Protein AF-A0A6A7K9R3-F1 (afdb_monomer_lite)

pLDDT: mean 80.39, std 16.63, range [39.53, 97.38]

Foldseek 3Di:
DPDDDPVVVDPPDDADADPPLVDPPNACCPPPCVVVDPGDGHHDDPVVVVVVVVVCVVVVPDDDPDDLVLLVQLQVQCVVCLLVVDALVRSCVPCVVSNVDDSVVVVVCQVVVSHPDHPVSHPDDDDDDDDDDPDDPPPPPPVVCVCPDPVNVVVVVPPPVPDPDDPDPVVPVVVVVVVVVVVPD

Sequence (185 aa):
MLGMRCIDVCKVYEPIQCEKLQKPPYVCNGCGKRTGCLLEKRVYSSKYADDSYKGLLVSCREGINQTPESIQKMNDILTPLIKKGQSIAHIYANHAEELGCSRKTTYTYIDAGIFDVINLDLRRLVKYKKRKKSTQSSVKDRFHRQGRNYDQFLDLGIPHSNCPNFYWTRNYINNSILRQSNQMM

Structure (mmCIF, N/CA/C/O backbone):
data_AF-A0A6A7K9R3-F1
#
_entry.id   AF-A0A6A7K9R3-F1
#
loop_
_atom_site.group_PDB
_atom_site.id
_atom_site.type_symbol
_atom_site.label_atom_id
_atom_site.label_alt_id
_atom_site.label_comp_id
_atom_site.label_asym_id
_atom_site.label_entity_id
_atom_site.label_seq_id
_atom_site.pdbx_PDB_ins_code
_atom_site.Cartn_x
_atom_site.Cartn_y
_atom_site.Cartn_z
_atom_site.occupancy
_atom_site.B_iso_or_equiv
_atom_site.auth_seq_id
_atom_site.auth_comp_id
_atom_site.auth_asym_id
_atom_site.auth_atom_id
_atom_site.pdbx_PDB_model_num
ATOM 1 N N . MET A 1 1 ? 43.206 -13.948 -11.939 1.00 42.25 1 MET A N 1
ATOM 2 C CA . MET A 1 1 ? 43.628 -12.542 -12.111 1.00 42.25 1 MET A CA 1
ATOM 3 C C . MET A 1 1 ? 42.388 -11.704 -12.376 1.00 42.25 1 MET A C 1
ATOM 5 O O . MET A 1 1 ? 41.777 -11.869 -13.423 1.00 42.25 1 MET A O 1
ATOM 9 N N . LEU A 1 2 ? 41.964 -10.891 -11.408 1.00 55.19 2 LEU A N 1
ATOM 10 C CA . LEU A 1 2 ? 40.886 -9.916 -11.598 1.00 55.19 2 LEU A CA 1
ATOM 11 C C . LEU A 1 2 ? 41.440 -8.777 -12.462 1.00 55.19 2 LEU A C 1
ATOM 13 O O . LEU A 1 2 ? 42.369 -8.090 -12.047 1.00 55.19 2 LEU A O 1
ATOM 17 N N . GLY A 1 3 ? 40.935 -8.640 -13.689 1.00 66.00 3 GLY A N 1
ATOM 18 C CA . GLY A 1 3 ? 41.352 -7.577 -14.601 1.00 66.00 3 GLY A CA 1
ATOM 19 C C . GLY A 1 3 ? 40.959 -6.207 -14.051 1.00 66.00 3 GLY A C 1
ATOM 20 O O . GLY A 1 3 ? 39.803 -6.002 -13.678 1.00 66.00 3 GLY A O 1
ATOM 21 N N . MET A 1 4 ? 41.917 -5.279 -13.996 1.00 76.62 4 MET A N 1
ATOM 22 C CA . MET A 1 4 ? 41.654 -3.884 -13.641 1.00 76.62 4 MET A CA 1
ATOM 23 C C . MET A 1 4 ? 40.671 -3.273 -14.643 1.00 76.62 4 MET A C 1
ATOM 25 O O . MET A 1 4 ? 40.896 -3.320 -15.853 1.00 76.62 4 MET A O 1
ATOM 29 N N . ARG A 1 5 ? 39.579 -2.691 -14.142 1.00 73.94 5 ARG A N 1
ATOM 30 C CA . ARG A 1 5 ? 38.607 -1.974 -14.972 1.00 73.94 5 ARG A CA 1
ATOM 31 C C . ARG A 1 5 ? 39.074 -0.532 -15.114 1.00 73.94 5 ARG A C 1
ATOM 33 O O . ARG A 1 5 ? 39.394 0.110 -14.119 1.00 73.94 5 ARG A O 1
ATOM 40 N N . CYS A 1 6 ? 39.059 0.006 -16.331 1.00 75.62 6 CYS A N 1
ATOM 41 C CA . CYS A 1 6 ? 39.470 1.392 -16.592 1.00 75.62 6 CYS A CA 1
ATOM 42 C C . CYS A 1 6 ? 38.685 2.428 -15.766 1.00 75.62 6 CYS A C 1
ATOM 44 O O . CYS A 1 6 ? 39.234 3.480 -15.451 1.00 75.62 6 CYS A O 1
ATOM 46 N N . ILE A 1 7 ? 37.445 2.101 -15.381 1.00 80.56 7 ILE A N 1
ATOM 47 C CA . ILE A 1 7 ? 36.571 2.915 -14.518 1.00 80.56 7 ILE A CA 1
ATOM 48 C C . ILE A 1 7 ? 37.217 3.187 -13.152 1.00 80.56 7 ILE A C 1
ATOM 50 O O . ILE A 1 7 ? 37.071 4.275 -12.612 1.00 80.56 7 ILE A O 1
ATOM 54 N N . ASP A 1 8 ? 37.947 2.213 -12.604 1.00 81.00 8 ASP A N 1
ATOM 55 C CA . ASP A 1 8 ? 38.506 2.300 -11.251 1.00 81.00 8 ASP A CA 1
ATOM 56 C C . ASP A 1 8 ? 39.855 3.056 -11.227 1.00 81.00 8 ASP A C 1
ATOM 58 O O . ASP A 1 8 ? 40.329 3.456 -10.167 1.00 81.00 8 ASP A O 1
ATOM 62 N N . VAL A 1 9 ? 40.486 3.255 -12.393 1.00 84.31 9 VAL A N 1
ATOM 63 C CA . VAL A 1 9 ? 41.845 3.818 -12.531 1.00 84.31 9 VAL A CA 1
ATOM 64 C C . VAL A 1 9 ? 41.828 5.226 -13.129 1.00 84.31 9 VAL A C 1
ATOM 66 O O . VAL A 1 9 ? 42.620 6.085 -12.740 1.00 84.31 9 VAL A O 1
ATOM 69 N N . CYS A 1 10 ? 40.938 5.485 -14.087 1.00 83.06 10 CYS A N 1
ATOM 70 C CA . CYS A 1 10 ? 40.888 6.758 -14.792 1.00 83.06 10 CYS A CA 1
ATOM 71 C C . CYS A 1 10 ? 39.894 7.718 -14.128 1.00 83.06 10 CYS A C 1
ATOM 73 O O . CYS A 1 10 ? 38.694 7.463 -14.093 1.00 83.06 10 CYS A O 1
ATOM 75 N N . LYS A 1 11 ? 40.389 8.873 -13.668 1.00 82.81 11 LYS A N 1
ATOM 76 C CA . LYS A 1 11 ? 39.575 9.932 -13.042 1.00 82.81 11 LYS A CA 1
ATOM 77 C C . LYS A 1 11 ? 38.633 10.662 -14.017 1.00 82.81 11 LYS A C 1
ATOM 79 O O . LYS A 1 11 ? 37.775 11.407 -13.565 1.00 82.81 11 LYS A O 1
ATOM 84 N N . VAL A 1 12 ? 38.804 10.470 -15.328 1.00 84.88 12 VAL A N 1
ATOM 85 C CA . VAL A 1 12 ? 38.063 11.160 -16.408 1.00 84.88 12 VAL A CA 1
ATOM 86 C C . VAL A 1 12 ? 37.412 10.136 -17.350 1.00 84.88 12 VAL A C 1
ATOM 88 O O . VAL A 1 12 ? 37.312 10.339 -18.555 1.00 84.88 12 VAL A O 1
ATOM 91 N N . TYR A 1 13 ? 37.051 8.958 -16.839 1.00 83.00 13 TYR A N 1
ATOM 92 C CA . TYR A 1 13 ? 36.461 7.923 -17.681 1.00 83.00 13 TYR A CA 1
ATOM 93 C C . TYR A 1 13 ? 35.048 8.313 -18.135 1.00 83.00 13 TYR A C 1
ATOM 95 O O . TYR A 1 13 ? 34.139 8.420 -17.313 1.00 83.00 13 TYR A O 1
ATOM 103 N N . GLU A 1 14 ? 34.854 8.428 -19.449 1.00 81.00 14 GLU A N 1
ATOM 104 C CA . GLU A 1 14 ? 33.536 8.557 -20.071 1.00 81.00 14 GLU A CA 1
ATOM 105 C C . GLU A 1 14 ? 33.234 7.323 -20.938 1.00 81.00 14 GLU A C 1
ATOM 107 O O . GLU A 1 14 ? 34.011 6.988 -21.841 1.00 81.00 14 GLU A O 1
ATOM 112 N N . PRO A 1 15 ? 32.123 6.606 -20.685 1.00 81.88 15 PRO A N 1
ATOM 113 C CA . PRO A 1 15 ? 31.756 5.454 -21.492 1.00 81.88 15 PRO A CA 1
ATOM 114 C C . PRO A 1 15 ? 31.306 5.900 -22.886 1.00 81.88 15 PRO A C 1
ATOM 116 O O . PRO A 1 15 ? 30.386 6.705 -23.041 1.00 81.88 15 PRO A O 1
ATOM 119 N N . ILE A 1 16 ? 31.911 5.311 -23.918 1.00 84.75 16 ILE A N 1
ATOM 120 C CA . ILE A 1 16 ? 31.507 5.543 -25.306 1.00 84.75 16 ILE A CA 1
ATOM 121 C C . ILE A 1 16 ? 30.095 4.983 -25.505 1.00 84.75 16 ILE A C 1
ATOM 123 O O . ILE A 1 16 ? 29.856 3.783 -25.337 1.00 84.75 16 ILE A O 1
ATOM 127 N N . GLN A 1 17 ? 29.156 5.844 -25.894 1.00 85.81 17 GLN A N 1
ATOM 128 C CA . GLN A 1 17 ? 27.791 5.435 -26.213 1.00 85.81 17 GLN A CA 1
ATOM 129 C C . GLN A 1 17 ? 27.613 5.185 -27.708 1.00 85.81 17 GLN A C 1
ATOM 131 O O . GLN A 1 17 ? 28.209 5.839 -28.559 1.00 85.81 17 GLN A O 1
ATOM 136 N N . CYS A 1 18 ? 26.758 4.221 -28.045 1.00 87.88 18 CYS A N 1
ATOM 137 C CA . CYS A 1 18 ? 26.434 3.941 -29.436 1.00 87.88 18 CYS A CA 1
ATOM 138 C C . CYS A 1 18 ? 25.576 5.070 -30.027 1.00 87.88 18 CYS A C 1
ATOM 140 O O . CYS A 1 18 ? 24.500 5.358 -29.511 1.00 87.88 18 CYS A O 1
ATOM 142 N N . GLU A 1 19 ? 25.972 5.629 -31.170 1.00 88.44 19 GLU A N 1
ATOM 143 C CA . GLU A 1 19 ? 25.197 6.660 -31.886 1.00 88.44 19 GLU A CA 1
ATOM 144 C C . GLU A 1 19 ? 23.773 6.203 -32.244 1.00 88.44 19 GLU A C 1
ATOM 146 O O . GLU A 1 19 ? 22.835 6.997 -32.271 1.00 88.44 19 GLU A O 1
ATOM 151 N N . LYS A 1 20 ? 23.574 4.895 -32.466 1.00 85.19 20 LYS A N 1
ATOM 152 C CA . LYS A 1 20 ? 22.246 4.320 -32.739 1.00 85.19 20 LYS A CA 1
ATOM 153 C C . LYS A 1 20 ? 21.289 4.445 -31.555 1.00 85.19 20 LYS A C 1
ATOM 155 O O . LYS A 1 20 ? 20.084 4.420 -31.766 1.00 85.19 20 LYS A O 1
ATOM 160 N N . LEU A 1 21 ? 21.810 4.571 -30.333 1.00 87.94 21 LEU A N 1
ATOM 161 C CA . LEU A 1 21 ? 21.011 4.805 -29.131 1.00 87.94 21 LEU A CA 1
ATOM 162 C C . LEU A 1 21 ? 20.623 6.273 -28.953 1.00 87.94 21 LEU A C 1
ATOM 164 O O . LEU A 1 21 ? 19.819 6.548 -28.077 1.00 87.94 21 LEU A O 1
ATOM 168 N N . GLN A 1 22 ? 21.144 7.199 -29.763 1.00 88.69 22 GLN A N 1
ATOM 169 C CA . GLN A 1 22 ? 20.704 8.601 -29.759 1.00 88.69 22 GLN A CA 1
ATOM 170 C C . GLN A 1 22 ? 19.450 8.820 -30.615 1.00 88.69 22 GLN A C 1
ATOM 172 O O . GLN A 1 22 ? 18.819 9.872 -30.556 1.00 88.69 22 GLN A O 1
ATOM 177 N N . LYS A 1 23 ? 19.068 7.817 -31.414 1.00 88.38 23 LYS A N 1
ATOM 178 C CA . LYS A 1 23 ? 17.899 7.854 -32.291 1.00 88.38 23 LYS A CA 1
ATOM 179 C C . LYS A 1 23 ? 16.846 6.844 -31.818 1.00 88.38 23 LYS A C 1
ATOM 181 O O . LYS A 1 23 ? 17.201 5.792 -31.275 1.00 88.38 23 LYS A O 1
ATOM 186 N N . PRO A 1 24 ? 15.550 7.119 -32.041 1.00 86.56 24 PRO A N 1
ATOM 187 C CA . PRO A 1 24 ? 14.509 6.129 -31.800 1.00 86.56 24 PRO A CA 1
ATOM 188 C C . PRO A 1 24 ? 14.789 4.877 -32.652 1.00 86.56 24 PRO A C 1
ATOM 190 O O . PRO A 1 24 ? 15.227 5.008 -33.797 1.00 86.56 24 PRO A O 1
ATOM 193 N N . PRO A 1 25 ? 14.579 3.658 -32.124 1.00 88.50 25 PRO A N 1
ATOM 194 C CA . PRO A 1 25 ? 13.814 3.313 -30.921 1.00 88.50 25 PRO A CA 1
ATOM 195 C C . PRO A 1 25 ? 14.624 3.241 -29.606 1.00 88.50 25 PRO A C 1
ATOM 197 O O . PRO A 1 25 ? 14.145 2.640 -28.650 1.00 88.50 25 PRO A O 1
ATOM 200 N N . TYR A 1 26 ? 15.838 3.806 -29.535 1.00 90.69 26 TYR A N 1
ATOM 201 C CA . TYR A 1 26 ? 16.688 3.838 -28.324 1.00 90.69 26 TYR A CA 1
ATOM 202 C C . TYR A 1 26 ? 17.047 2.458 -27.735 1.00 90.69 26 TYR A C 1
ATOM 204 O O . TYR A 1 26 ? 17.452 2.346 -26.576 1.00 90.69 26 TYR A O 1
ATOM 212 N N . VAL A 1 27 ? 16.899 1.386 -28.521 1.00 92.19 27 VAL A N 1
ATOM 213 C CA . VAL A 1 27 ? 17.090 -0.003 -28.078 1.00 92.19 27 VAL A CA 1
ATOM 214 C C . VAL A 1 27 ? 17.923 -0.801 -29.075 1.00 92.19 27 VAL A C 1
ATOM 216 O O . VAL A 1 27 ? 17.856 -0.616 -30.288 1.00 92.19 27 VAL A O 1
ATOM 219 N N . CYS A 1 28 ? 18.684 -1.763 -28.564 1.00 92.00 28 CYS A N 1
ATOM 220 C CA . CYS A 1 28 ? 19.558 -2.648 -29.330 1.00 92.00 28 CYS A CA 1
ATOM 221 C C . CYS A 1 28 ? 18.862 -3.936 -29.807 1.00 92.00 28 CYS A C 1
ATOM 223 O O . CYS A 1 28 ? 19.545 -4.864 -30.243 1.00 92.00 28 CYS A O 1
ATOM 225 N N . ASN A 1 29 ? 17.534 -4.049 -29.690 1.00 90.06 29 ASN A N 1
ATOM 226 C CA . ASN A 1 29 ? 16.801 -5.288 -29.986 1.00 90.06 29 ASN A CA 1
ATOM 227 C C . ASN A 1 29 ? 16.948 -5.739 -31.447 1.00 90.06 29 ASN A C 1
ATOM 229 O O . ASN A 1 29 ? 17.127 -6.925 -31.687 1.00 90.06 29 ASN A O 1
ATOM 233 N N . GLY A 1 30 ? 16.947 -4.798 -32.395 1.00 86.38 30 GLY A N 1
ATOM 234 C CA . GLY A 1 30 ? 17.126 -5.072 -33.827 1.00 86.38 30 GLY A CA 1
ATOM 235 C C . GLY A 1 30 ? 18.559 -4.897 -34.340 1.00 86.38 30 GLY A C 1
ATOM 236 O O . GLY A 1 30 ? 18.779 -4.859 -35.546 1.00 86.38 30 GLY A O 1
ATOM 237 N N . CYS A 1 31 ? 19.555 -4.718 -33.465 1.00 89.19 31 CYS A N 1
ATOM 238 C CA . CYS A 1 31 ? 20.923 -4.474 -33.923 1.00 89.19 31 CYS A CA 1
ATOM 239 C C . CYS A 1 31 ? 21.592 -5.782 -34.374 1.00 89.19 31 CYS A C 1
ATOM 241 O O . CYS A 1 31 ? 21.889 -6.638 -33.546 1.00 89.19 31 CYS A O 1
ATOM 243 N N . GLY A 1 32 ? 21.928 -5.905 -35.663 1.00 86.62 32 GLY A N 1
ATOM 244 C CA . GLY A 1 32 ? 22.626 -7.089 -36.192 1.00 86.62 32 GLY A CA 1
ATOM 245 C C . GLY A 1 32 ? 24.006 -7.348 -35.566 1.00 86.62 32 GLY A C 1
ATOM 246 O O . GLY A 1 32 ? 24.438 -8.488 -35.462 1.00 86.62 32 GLY A O 1
ATOM 247 N N . LYS A 1 33 ? 24.682 -6.306 -35.058 1.00 85.75 33 LYS A N 1
ATOM 248 C CA . LYS A 1 33 ? 25.982 -6.422 -34.366 1.00 85.75 33 LYS A CA 1
ATOM 249 C C . LYS A 1 33 ? 25.850 -6.667 -32.854 1.00 85.75 33 LYS A C 1
ATOM 251 O O . LYS A 1 33 ? 26.846 -6.609 -32.140 1.00 85.75 33 LYS A O 1
ATOM 256 N N . ARG A 1 34 ? 24.644 -6.919 -32.328 1.00 84.56 34 ARG A N 1
ATOM 257 C CA . ARG A 1 34 ? 24.379 -7.021 -30.879 1.00 84.56 34 ARG A CA 1
ATOM 258 C C . ARG A 1 34 ? 25.263 -8.049 -30.171 1.00 84.56 34 ARG A C 1
ATOM 260 O O . ARG A 1 34 ? 25.724 -7.769 -29.065 1.00 84.56 34 ARG A O 1
ATOM 267 N N . THR A 1 35 ? 25.499 -9.210 -30.777 1.00 83.38 35 THR A N 1
ATOM 268 C CA . THR A 1 35 ? 26.272 -10.300 -30.158 1.00 83.38 35 THR A CA 1
ATOM 269 C C . THR A 1 35 ? 27.738 -9.908 -29.951 1.00 83.38 35 THR A C 1
ATOM 271 O O . THR A 1 35 ? 28.261 -10.119 -28.865 1.00 83.38 35 THR A O 1
ATOM 274 N N . GLY A 1 36 ? 28.359 -9.240 -30.931 1.00 86.44 36 GLY A N 1
ATOM 275 C CA . GLY A 1 36 ? 29.763 -8.803 -30.877 1.00 86.44 36 GLY A CA 1
ATOM 276 C C . GLY A 1 36 ? 29.991 -7.368 -30.388 1.00 86.44 36 GLY A C 1
ATOM 277 O O . GLY A 1 36 ? 31.128 -6.915 -30.330 1.00 86.44 36 GLY A O 1
ATOM 278 N N . CYS A 1 37 ? 28.935 -6.617 -30.065 1.00 87.44 37 CYS A N 1
ATOM 279 C CA . CYS A 1 37 ? 29.078 -5.243 -29.589 1.00 87.44 37 CYS A CA 1
ATOM 280 C C . CYS A 1 37 ? 29.641 -5.220 -28.156 1.00 87.44 37 CYS A C 1
ATOM 282 O O . CYS A 1 37 ? 29.089 -5.882 -27.273 1.00 87.44 37 CYS A O 1
ATOM 284 N N . LEU A 1 38 ? 30.705 -4.442 -27.946 1.00 85.06 38 LEU A N 1
ATOM 285 C CA . LEU A 1 38 ? 31.361 -4.222 -26.648 1.00 85.06 38 LEU A CA 1
ATOM 286 C C . LEU A 1 38 ? 30.815 -2.991 -25.900 1.00 85.06 38 LEU A C 1
ATOM 288 O O . LEU A 1 38 ? 31.112 -2.809 -24.725 1.00 85.06 38 LEU A O 1
ATOM 292 N N . LEU A 1 39 ? 30.026 -2.151 -26.579 1.00 87.25 39 LEU A N 1
ATOM 293 C CA . LEU A 1 39 ? 29.394 -0.969 -25.989 1.00 87.25 39 LEU A CA 1
ATOM 294 C C . LEU A 1 39 ? 28.217 -1.370 -25.090 1.00 87.25 39 LEU A C 1
ATOM 296 O O . LEU A 1 39 ? 27.647 -2.456 -25.239 1.00 87.25 39 LEU A O 1
ATOM 300 N N . GLU A 1 40 ? 27.815 -0.462 -24.200 1.00 86.19 40 GLU A N 1
ATOM 301 C CA . GLU A 1 40 ? 26.657 -0.654 -23.328 1.00 86.19 40 GLU A CA 1
ATOM 302 C C . GLU A 1 40 ? 25.384 -0.916 -24.150 1.00 86.19 40 GLU A C 1
ATOM 304 O O . GLU A 1 40 ? 25.037 -0.181 -25.080 1.00 86.19 40 GLU A O 1
ATOM 309 N N . LYS A 1 41 ? 24.685 -2.008 -23.824 1.00 88.69 41 LYS A N 1
ATOM 310 C CA . LYS A 1 41 ? 23.511 -2.472 -24.570 1.00 88.69 41 LYS A CA 1
ATOM 311 C C . LYS A 1 41 ? 22.251 -2.093 -23.813 1.00 88.69 41 LYS A C 1
ATOM 313 O O . LYS A 1 41 ? 22.063 -2.518 -22.679 1.00 88.69 41 LYS A O 1
ATOM 318 N N . ARG A 1 42 ? 21.329 -1.404 -24.484 1.00 90.06 42 ARG A N 1
ATOM 319 C CA . ARG A 1 42 ? 19.973 -1.172 -23.968 1.00 90.06 42 ARG A CA 1
ATOM 320 C C . ARG A 1 42 ? 19.005 -2.142 -24.619 1.00 90.06 42 ARG A C 1
ATOM 322 O O . ARG A 1 42 ? 18.815 -2.120 -25.832 1.00 90.06 42 ARG A O 1
ATOM 329 N N . VAL A 1 43 ? 18.426 -3.034 -23.828 1.00 91.44 43 VAL A N 1
ATOM 330 C CA . VAL A 1 43 ? 17.546 -4.103 -24.312 1.00 91.44 43 VAL A CA 1
ATOM 331 C C . VAL A 1 43 ? 16.157 -3.862 -23.764 1.00 91.44 43 VAL A C 1
ATOM 333 O O . VAL A 1 43 ? 15.978 -3.803 -22.553 1.00 91.44 43 VAL A O 1
ATOM 336 N N . TYR A 1 44 ? 15.171 -3.766 -24.649 1.00 93.19 44 TYR A N 1
ATOM 337 C CA . TYR A 1 44 ? 13.782 -3.712 -24.219 1.00 93.19 44 TYR A CA 1
ATOM 338 C C . TYR A 1 44 ? 13.210 -5.125 -24.110 1.00 93.19 44 TYR A C 1
ATOM 340 O O . TYR A 1 44 ? 13.339 -5.926 -25.037 1.00 93.19 44 TYR A O 1
ATOM 348 N N . SER A 1 45 ? 12.561 -5.417 -22.988 1.00 94.69 45 SER A N 1
ATOM 349 C CA . SER A 1 45 ? 11.804 -6.647 -22.764 1.00 94.69 45 SER A CA 1
ATOM 350 C C . SER A 1 45 ? 10.394 -6.266 -22.336 1.00 94.69 45 SER A C 1
ATOM 352 O O . SER A 1 45 ? 10.220 -5.586 -21.325 1.00 94.69 45 SER A O 1
ATOM 354 N N . SER A 1 46 ? 9.391 -6.703 -23.100 1.00 93.81 46 SER A N 1
ATOM 355 C CA . SER A 1 46 ? 7.982 -6.399 -22.818 1.00 93.81 46 SER A CA 1
ATOM 356 C C . SER A 1 46 ? 7.546 -6.940 -21.460 1.00 93.81 46 SER A C 1
ATOM 358 O O . SER A 1 46 ? 6.874 -6.242 -20.709 1.00 93.81 46 SER A O 1
ATOM 360 N N . LYS A 1 47 ? 7.993 -8.153 -21.113 1.00 96.50 47 LYS A N 1
ATOM 361 C CA . LYS A 1 47 ? 7.718 -8.773 -19.814 1.00 96.50 47 LYS A CA 1
ATOM 362 C C . LYS A 1 47 ? 8.295 -7.948 -18.665 1.00 96.50 47 LYS A C 1
ATOM 364 O O . LYS A 1 47 ? 7.587 -7.659 -17.714 1.00 96.50 47 LYS A O 1
ATOM 369 N N . TYR A 1 48 ? 9.556 -7.533 -18.787 1.00 95.88 48 TYR A N 1
ATOM 370 C CA . TYR A 1 48 ? 10.201 -6.715 -17.761 1.00 95.88 48 TYR A CA 1
ATOM 371 C C . TYR A 1 48 ? 9.487 -5.369 -17.586 1.00 95.88 48 TYR A C 1
ATOM 373 O O . TYR A 1 48 ? 9.233 -4.963 -16.462 1.00 95.88 48 TYR A O 1
ATOM 381 N N . ALA A 1 49 ? 9.103 -4.712 -18.685 1.00 95.44 49 ALA A N 1
ATOM 382 C CA . ALA A 1 49 ? 8.372 -3.449 -18.627 1.00 95.44 49 ALA A CA 1
ATOM 383 C C . ALA A 1 49 ? 7.008 -3.586 -17.922 1.00 95.44 49 ALA A C 1
ATOM 385 O O . ALA A 1 49 ? 6.663 -2.741 -17.098 1.00 95.44 49 ALA A O 1
ATOM 386 N N . ASP A 1 50 ? 6.257 -4.652 -18.215 1.00 97.00 50 ASP A N 1
ATOM 387 C CA . ASP A 1 50 ? 4.976 -4.942 -17.560 1.00 97.00 50 ASP A CA 1
ATOM 388 C C . ASP A 1 50 ? 5.155 -5.260 -16.066 1.00 97.00 50 ASP A C 1
ATOM 390 O O . ASP A 1 50 ? 4.445 -4.711 -15.224 1.00 97.00 50 ASP A O 1
ATOM 394 N N . ASP A 1 51 ? 6.151 -6.080 -15.721 1.00 97.38 51 ASP A N 1
ATOM 395 C CA . ASP A 1 51 ? 6.473 -6.416 -14.331 1.00 97.38 51 ASP A CA 1
ATOM 396 C C . ASP A 1 51 ? 6.898 -5.164 -13.540 1.00 97.38 51 ASP A C 1
ATOM 398 O O . ASP A 1 51 ? 6.405 -4.935 -12.434 1.00 97.38 51 ASP A O 1
ATOM 402 N N . SER A 1 52 ? 7.746 -4.302 -14.114 1.00 96.75 52 SER A N 1
ATOM 403 C CA . SER A 1 52 ? 8.147 -3.026 -13.504 1.00 96.75 52 SER A CA 1
ATOM 404 C C . SER A 1 52 ? 6.965 -2.076 -13.317 1.00 96.75 52 SER A C 1
ATOM 406 O O . SER A 1 52 ? 6.836 -1.464 -12.259 1.00 96.75 52 SER A O 1
ATOM 408 N N . TYR A 1 53 ? 6.081 -1.969 -14.312 1.00 96.62 53 TYR A N 1
ATOM 409 C CA . TYR A 1 53 ? 4.880 -1.140 -14.219 1.00 96.62 53 TYR A CA 1
ATOM 410 C C . TYR A 1 53 ? 3.943 -1.624 -13.107 1.00 96.62 53 TYR A C 1
ATOM 412 O O . TYR A 1 53 ? 3.487 -0.832 -12.281 1.00 96.62 53 TYR A O 1
ATOM 420 N N . LYS A 1 54 ? 3.691 -2.935 -13.042 1.00 96.25 54 LYS A N 1
ATOM 421 C CA . LYS A 1 54 ? 2.885 -3.545 -11.977 1.00 96.25 54 LYS A CA 1
ATOM 422 C C . LYS A 1 54 ? 3.526 -3.361 -10.607 1.00 96.25 54 LYS A C 1
ATOM 424 O O . LYS A 1 54 ? 2.811 -3.044 -9.662 1.00 96.25 54 LYS A O 1
ATOM 429 N N . GLY A 1 55 ? 4.846 -3.513 -10.512 1.00 96.62 55 GLY A N 1
ATOM 430 C CA . GLY A 1 55 ? 5.601 -3.238 -9.292 1.00 96.62 55 GLY A CA 1
ATOM 431 C C . GLY A 1 55 ? 5.389 -1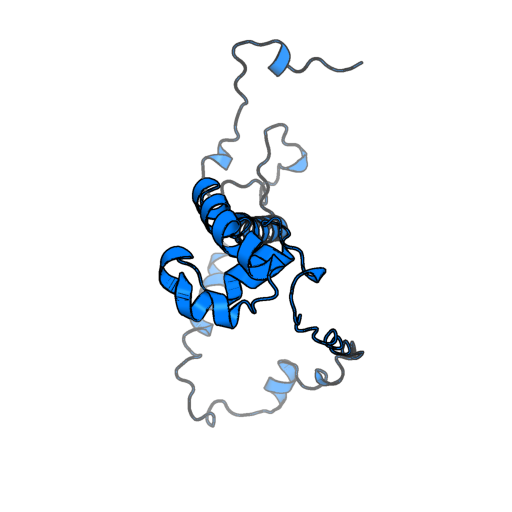.804 -8.812 1.00 96.62 55 GLY A C 1
ATOM 432 O O . GLY A 1 55 ? 4.996 -1.598 -7.669 1.00 96.62 55 GLY A O 1
ATOM 433 N N . LEU A 1 56 ? 5.530 -0.828 -9.712 1.00 96.12 56 LEU A N 1
ATOM 434 C CA . LEU A 1 56 ? 5.317 0.588 -9.407 1.00 96.12 56 LEU A CA 1
ATOM 435 C C . LEU A 1 56 ? 3.876 0.886 -8.961 1.00 96.12 56 LEU A C 1
ATOM 437 O O . LEU A 1 56 ? 3.656 1.607 -7.991 1.00 96.12 56 LEU A O 1
ATOM 441 N N . LEU A 1 57 ? 2.875 0.300 -9.624 1.00 94.88 57 LEU A N 1
ATOM 442 C CA . LEU A 1 57 ? 1.470 0.454 -9.229 1.00 94.88 57 LEU A CA 1
ATOM 443 C C . LEU A 1 57 ? 1.183 -0.029 -7.803 1.00 94.88 57 LEU A C 1
ATOM 445 O O . LEU A 1 57 ? 0.258 0.489 -7.168 1.00 94.88 57 LEU A O 1
ATOM 449 N N . VAL A 1 58 ? 1.906 -1.050 -7.345 1.00 94.06 58 VAL A N 1
ATOM 450 C CA . VAL A 1 58 ? 1.789 -1.577 -5.986 1.00 94.06 58 VAL A CA 1
ATOM 451 C C . VAL A 1 58 ? 2.553 -0.670 -5.029 1.00 94.06 58 VAL A C 1
ATOM 453 O O . VAL A 1 58 ? 1.931 -0.126 -4.123 1.00 94.06 58 VAL A O 1
ATOM 456 N N . SER A 1 59 ? 3.835 -0.401 -5.288 1.00 93.12 59 SER A N 1
ATOM 457 C CA . SER A 1 59 ? 4.691 0.382 -4.388 1.00 93.12 59 SER A CA 1
ATOM 458 C C . SER A 1 59 ? 4.172 1.797 -4.137 1.00 93.12 59 SER A C 1
ATOM 460 O O . SER A 1 59 ? 4.268 2.307 -3.029 1.00 93.12 59 SER A O 1
ATOM 462 N N . CYS A 1 60 ? 3.559 2.441 -5.136 1.00 90.31 60 CYS A N 1
ATOM 463 C CA . CYS A 1 60 ? 2.958 3.767 -4.960 1.00 90.31 60 CYS A CA 1
ATOM 464 C C . CYS A 1 60 ? 1.743 3.780 -4.017 1.00 90.31 60 CYS A C 1
ATOM 466 O O . CYS A 1 60 ? 1.319 4.850 -3.590 1.00 90.31 60 CYS A O 1
ATOM 468 N N . ARG A 1 61 ? 1.136 2.621 -3.744 1.00 87.06 61 ARG A N 1
ATOM 469 C CA . ARG A 1 61 ? -0.042 2.468 -2.874 1.00 87.06 61 ARG A CA 1
ATOM 470 C C . ARG A 1 61 ? 0.277 1.712 -1.587 1.00 87.06 61 ARG A C 1
ATOM 472 O O . ARG A 1 61 ? -0.636 1.412 -0.820 1.00 87.06 61 ARG A O 1
ATOM 479 N N . GLU A 1 62 ? 1.541 1.368 -1.380 1.00 86.12 62 GLU A N 1
ATOM 480 C CA . GLU A 1 62 ? 2.018 0.782 -0.138 1.00 86.12 62 GLU A CA 1
ATOM 481 C C . GLU A 1 62 ? 2.162 1.865 0.936 1.00 86.12 62 GLU A C 1
ATOM 483 O O . GLU A 1 62 ? 2.409 3.036 0.649 1.00 86.12 62 GLU A O 1
ATOM 488 N N . GLY A 1 63 ? 2.006 1.458 2.193 1.00 87.19 63 GLY A N 1
ATOM 489 C CA . GLY A 1 63 ? 2.140 2.341 3.346 1.00 87.19 63 GLY A CA 1
ATOM 490 C C . GLY A 1 63 ? 0.823 2.916 3.863 1.00 87.19 63 GLY A C 1
ATOM 491 O O . GLY A 1 63 ? -0.278 2.527 3.469 1.00 87.19 63 GLY A O 1
ATOM 492 N N . ILE A 1 64 ? 0.964 3.822 4.827 1.00 88.56 64 ILE A N 1
ATOM 493 C CA . ILE A 1 64 ? -0.135 4.429 5.575 1.00 88.56 64 ILE A CA 1
ATOM 494 C C . ILE A 1 64 ? -0.229 5.891 5.152 1.00 88.56 64 ILE A C 1
ATOM 496 O O . ILE A 1 64 ? 0.754 6.623 5.216 1.00 88.56 64 ILE A O 1
ATOM 500 N N . ASN A 1 65 ? -1.418 6.334 4.750 1.00 86.00 65 ASN A N 1
ATOM 501 C CA . ASN A 1 65 ? -1.659 7.719 4.346 1.00 86.00 65 ASN A CA 1
ATOM 502 C C . ASN A 1 65 ? -1.874 8.639 5.566 1.00 86.00 65 ASN A C 1
ATOM 504 O O . ASN A 1 65 ? -2.900 9.310 5.651 1.00 86.00 65 ASN A O 1
ATOM 508 N N . GLN A 1 66 ? -0.986 8.580 6.563 1.00 87.56 66 GLN A N 1
ATOM 509 C CA . GLN A 1 66 ? -1.037 9.411 7.771 1.00 87.56 66 GLN A CA 1
ATOM 510 C C . GLN A 1 66 ? 0.365 9.726 8.286 1.00 87.56 66 GLN A C 1
ATOM 512 O O . GLN A 1 66 ? 1.297 8.940 8.119 1.00 87.56 66 GLN A O 1
ATOM 517 N N . THR A 1 67 ? 0.497 10.874 8.949 1.00 92.44 67 THR A N 1
ATOM 518 C CA . THR A 1 67 ? 1.721 11.234 9.669 1.00 92.44 67 THR A CA 1
ATOM 519 C C . THR A 1 67 ? 1.825 10.438 10.976 1.00 92.44 67 THR A C 1
ATOM 521 O O . THR A 1 67 ? 0.797 10.077 11.561 1.00 92.44 67 THR A O 1
ATOM 524 N N . PRO A 1 68 ? 3.044 10.181 11.483 1.00 92.75 68 PRO A N 1
ATOM 525 C CA . PRO A 1 68 ? 3.224 9.464 12.748 1.00 92.75 68 PRO A CA 1
ATOM 526 C C . PRO A 1 68 ? 2.545 10.180 13.926 1.00 92.75 68 PRO A C 1
ATOM 528 O O . PRO A 1 68 ? 1.954 9.537 14.786 1.00 92.75 68 PRO A O 1
ATOM 531 N N . GLU A 1 69 ? 2.541 11.513 13.927 1.00 93.75 69 GLU A N 1
ATOM 532 C CA . GLU A 1 69 ? 1.863 12.322 14.946 1.00 93.75 69 GLU A CA 1
ATOM 533 C C . GLU A 1 69 ? 0.342 12.120 14.943 1.00 93.75 69 GLU A C 1
ATOM 535 O O . GLU A 1 69 ? -0.279 12.036 16.001 1.00 93.75 69 GLU A O 1
ATOM 540 N N . SER A 1 70 ? -0.272 12.029 13.757 1.00 92.62 70 SER A N 1
ATOM 541 C CA . SER A 1 70 ? -1.706 11.749 13.627 1.00 92.62 70 SER A CA 1
ATOM 542 C C . SER A 1 70 ? -2.039 10.352 14.151 1.00 92.62 70 SER A C 1
ATOM 544 O O . SER A 1 70 ? -3.012 10.179 14.886 1.00 92.62 70 SER A O 1
ATOM 546 N N . ILE A 1 71 ? -1.193 9.367 13.834 1.00 93.44 71 ILE A N 1
ATOM 547 C CA . ILE A 1 71 ? -1.333 7.994 14.328 1.00 93.44 71 ILE A CA 1
ATOM 548 C C . ILE A 1 71 ? -1.279 7.958 15.853 1.00 93.44 71 ILE A C 1
ATOM 550 O O . ILE A 1 71 ? -2.143 7.330 16.463 1.00 93.44 71 ILE A O 1
ATOM 554 N N . GLN A 1 72 ? -0.337 8.676 16.467 1.00 94.25 72 GLN A N 1
ATOM 555 C CA . GLN A 1 72 ? -0.226 8.733 17.921 1.00 94.25 72 GLN A CA 1
ATOM 556 C C . GLN A 1 72 ? -1.478 9.340 18.565 1.00 94.25 72 GLN A C 1
ATOM 558 O O . GLN A 1 72 ? -2.040 8.744 19.477 1.00 94.25 72 GLN A O 1
ATOM 563 N N . LYS A 1 73 ? -1.988 10.460 18.035 1.00 93.94 73 LYS A N 1
ATOM 564 C CA . LYS A 1 73 ? -3.227 11.083 18.538 1.00 93.94 73 LYS A CA 1
ATOM 565 C C . LYS A 1 73 ? -4.419 10.126 18.481 1.00 93.94 73 LYS A C 1
ATOM 567 O O . LYS A 1 73 ? -5.185 10.031 19.435 1.00 93.94 73 LYS A O 1
ATOM 572 N N . MET A 1 74 ? -4.565 9.389 17.378 1.00 93.62 74 MET A N 1
ATOM 573 C CA . MET A 1 74 ? -5.602 8.359 17.265 1.00 93.62 74 MET A CA 1
ATOM 574 C C . MET A 1 74 ? -5.394 7.236 18.287 1.00 93.62 74 MET A C 1
ATOM 576 O O . MET A 1 74 ? -6.360 6.768 18.890 1.00 93.62 74 MET A O 1
ATOM 580 N N . ASN A 1 75 ? -4.147 6.808 18.491 1.00 94.94 75 ASN A N 1
ATOM 581 C CA . ASN A 1 75 ? -3.793 5.749 19.431 1.00 94.94 75 ASN A CA 1
ATOM 582 C C . ASN A 1 75 ? -4.125 6.134 20.882 1.00 94.94 75 ASN A C 1
ATOM 584 O O . ASN A 1 75 ? -4.701 5.325 21.611 1.00 94.94 75 ASN A O 1
ATOM 588 N N . ASP A 1 76 ? -3.836 7.375 21.272 1.00 94.81 76 ASP A N 1
ATOM 589 C CA . ASP A 1 76 ? -4.093 7.899 22.616 1.00 94.81 76 ASP A CA 1
ATOM 590 C C . ASP A 1 76 ? -5.597 7.936 22.941 1.00 94.81 76 ASP A C 1
ATOM 592 O O . ASP A 1 76 ? -5.992 7.737 24.089 1.00 94.81 76 ASP A O 1
ATOM 596 N N . ILE A 1 77 ? -6.453 8.124 21.930 1.00 93.75 77 ILE A N 1
ATOM 597 C CA . ILE A 1 77 ? -7.917 8.070 22.070 1.00 93.75 77 ILE A CA 1
ATOM 598 C C . ILE A 1 77 ? -8.410 6.616 22.086 1.00 93.75 77 ILE A C 1
ATOM 600 O O . ILE A 1 77 ? -9.192 6.216 22.952 1.00 93.75 77 ILE A O 1
ATOM 604 N N . LEU A 1 78 ? -7.969 5.798 21.125 1.00 93.75 78 LEU A N 1
ATOM 605 C CA . LEU A 1 78 ? -8.493 4.445 20.919 1.00 93.75 78 LEU A CA 1
ATOM 606 C C . LEU A 1 78 ? -8.083 3.480 22.034 1.00 93.75 78 LEU A C 1
ATOM 608 O O . LEU A 1 78 ? -8.922 2.731 22.541 1.00 93.75 78 LEU A O 1
ATOM 612 N N . THR A 1 79 ? -6.815 3.503 22.437 1.00 94.12 79 THR A N 1
ATOM 613 C CA . THR A 1 79 ? -6.240 2.555 23.398 1.00 94.12 79 THR A CA 1
ATOM 614 C C . THR A 1 79 ? -6.964 2.521 24.744 1.00 94.12 79 THR A C 1
ATOM 616 O O . THR A 1 79 ? -7.381 1.433 25.160 1.00 94.12 79 THR A O 1
ATOM 619 N N . PRO A 1 80 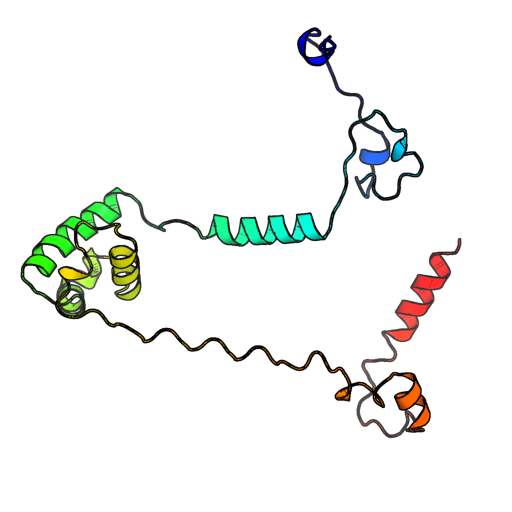? -7.188 3.649 25.446 1.00 95.00 80 PRO A N 1
ATOM 620 C CA . PRO A 1 80 ? -7.887 3.619 26.727 1.00 95.00 80 PRO A CA 1
ATOM 621 C C . PRO A 1 80 ? -9.363 3.225 26.587 1.00 95.00 80 PRO A C 1
ATOM 623 O O . PRO A 1 80 ? -9.901 2.560 27.471 1.00 95.00 80 PRO A O 1
ATOM 626 N N . LEU A 1 81 ? -10.036 3.608 25.497 1.00 94.12 81 LEU A N 1
ATOM 627 C CA . LEU A 1 81 ? -11.461 3.321 25.303 1.00 94.12 81 LEU A CA 1
ATOM 628 C C . LEU A 1 81 ? -11.717 1.848 24.965 1.00 94.12 81 LEU A C 1
ATOM 630 O O . LEU A 1 81 ? -12.653 1.245 25.495 1.00 94.12 81 LEU A O 1
ATOM 634 N N . ILE A 1 82 ? -10.861 1.243 24.140 1.00 93.88 82 ILE A N 1
ATOM 635 C CA . ILE A 1 82 ? -10.973 -0.176 23.794 1.00 93.88 82 ILE A CA 1
ATOM 636 C C . ILE A 1 82 ? -10.608 -1.052 24.995 1.00 93.88 82 ILE A C 1
ATOM 638 O O . ILE A 1 82 ? -11.329 -2.006 25.276 1.00 93.88 82 ILE A O 1
ATOM 642 N N . LYS A 1 83 ? -9.587 -0.683 25.783 1.00 91.38 83 LYS A N 1
ATOM 643 C CA . LYS A 1 83 ? -9.245 -1.392 27.032 1.00 91.38 83 LYS A CA 1
ATOM 644 C C . LYS A 1 83 ? -10.359 -1.338 28.084 1.00 91.38 83 LYS A C 1
ATOM 646 O O . LYS A 1 83 ? -10.503 -2.270 28.867 1.00 91.38 83 LYS A O 1
ATOM 651 N N . LYS A 1 84 ? -11.201 -0.296 28.071 1.00 92.56 84 LYS A N 1
ATOM 652 C CA . LYS A 1 84 ? -12.447 -0.231 28.866 1.00 92.56 84 LYS A CA 1
ATOM 653 C C . LYS A 1 84 ? -13.563 -1.147 28.333 1.00 92.56 84 LYS A C 1
ATOM 655 O O . LYS A 1 84 ? -14.618 -1.240 28.953 1.00 92.56 84 LYS A O 1
ATOM 660 N N . GLY A 1 85 ? -13.369 -1.796 27.185 1.00 90.69 85 GLY A N 1
ATOM 661 C CA . GLY A 1 85 ? -14.337 -2.692 26.549 1.00 90.69 85 GLY A CA 1
ATOM 662 C C . GLY A 1 85 ? -15.352 -1.996 25.636 1.00 90.69 85 GLY A C 1
ATOM 663 O O . GLY A 1 85 ? -16.348 -2.615 25.241 1.00 90.69 85 GLY A O 1
ATOM 664 N N . GLN A 1 86 ? -15.143 -0.721 25.284 1.00 92.62 86 GLN A N 1
ATOM 665 C CA . GLN A 1 86 ? -16.031 -0.027 24.352 1.00 92.62 86 GLN A CA 1
ATOM 666 C C . GLN A 1 86 ? -15.863 -0.565 22.925 1.00 92.62 86 GLN A C 1
ATOM 668 O O . GLN A 1 86 ? -14.763 -0.847 22.456 1.00 92.62 86 GLN A O 1
ATOM 673 N N . SER A 1 87 ? -16.978 -0.700 22.200 1.00 92.44 87 SER A N 1
ATOM 674 C CA . SER A 1 87 ? -16.924 -1.093 20.787 1.00 92.44 87 SER A CA 1
ATOM 675 C C . SER A 1 87 ? -16.461 0.072 19.908 1.00 92.44 87 SER A C 1
ATOM 677 O O . SER A 1 87 ? -16.851 1.211 20.156 1.00 92.44 87 SER A O 1
ATOM 679 N N . ILE A 1 88 ? -15.737 -0.211 18.820 1.00 92.06 88 ILE A N 1
ATOM 680 C CA . ILE A 1 88 ? -15.302 0.815 17.850 1.00 92.06 88 ILE A CA 1
ATOM 681 C C . ILE A 1 88 ? -16.491 1.630 17.327 1.00 92.06 88 ILE A C 1
ATOM 683 O O . ILE A 1 88 ? -16.389 2.840 17.183 1.00 92.06 88 ILE A O 1
ATOM 687 N N . ALA A 1 89 ? -17.644 0.996 17.095 1.00 92.62 89 ALA A N 1
ATOM 688 C CA . ALA A 1 89 ? -18.849 1.705 16.667 1.00 92.62 89 ALA A CA 1
ATOM 689 C C . ALA A 1 89 ? -19.320 2.756 17.688 1.00 92.62 89 ALA A C 1
ATOM 691 O O . ALA A 1 89 ? -19.786 3.814 17.282 1.00 92.62 89 ALA A O 1
ATOM 692 N N . HIS A 1 90 ? -19.175 2.474 18.985 1.00 92.94 90 HIS A N 1
ATOM 693 C CA . HIS A 1 90 ? -19.510 3.414 20.055 1.00 92.94 90 HIS A CA 1
ATOM 694 C C . HIS A 1 90 ? -18.488 4.551 20.149 1.00 92.94 90 HIS A C 1
ATOM 696 O O . HIS A 1 90 ? -18.881 5.708 20.226 1.00 92.94 90 HIS A O 1
ATOM 702 N N . ILE A 1 91 ? -17.192 4.238 20.055 1.00 93.56 91 ILE A N 1
ATOM 703 C CA . ILE A 1 91 ? -16.126 5.252 20.039 1.00 93.56 91 ILE A CA 1
ATOM 704 C C . ILE A 1 91 ? -16.355 6.233 18.885 1.00 93.56 91 ILE A C 1
ATOM 706 O O . ILE A 1 91 ? -16.320 7.442 19.076 1.00 93.56 91 ILE A O 1
ATOM 710 N N . TYR A 1 92 ? -16.697 5.712 17.707 1.00 94.69 92 TYR A N 1
ATOM 711 C CA . TYR A 1 92 ? -17.016 6.512 16.529 1.00 94.69 92 TYR A CA 1
ATOM 712 C C . TYR A 1 92 ? -18.305 7.325 16.622 1.00 94.69 92 TYR A C 1
ATOM 714 O O . TYR A 1 92 ? -18.481 8.227 15.817 1.00 94.69 92 TYR A O 1
ATOM 722 N N . ALA A 1 93 ? -19.217 7.013 17.541 1.00 94.56 93 ALA A N 1
ATOM 723 C CA . ALA A 1 93 ? -20.400 7.841 17.748 1.00 94.56 93 ALA A CA 1
ATOM 724 C C . ALA A 1 93 ? -20.059 9.135 18.508 1.00 94.56 93 ALA A C 1
ATOM 726 O O . ALA A 1 93 ? -20.729 10.140 18.305 1.00 94.56 93 ALA A O 1
ATOM 727 N N . ASN A 1 94 ? -19.005 9.111 19.334 1.00 93.75 94 ASN A N 1
ATOM 728 C CA . ASN A 1 94 ? -18.616 10.231 20.194 1.00 93.75 94 ASN A CA 1
ATOM 729 C C . ASN A 1 94 ? -17.373 10.982 19.679 1.00 93.75 94 ASN A C 1
ATOM 731 O O . ASN A 1 94 ? -17.328 12.201 19.751 1.00 93.75 94 ASN A O 1
ATOM 735 N N . HIS A 1 95 ? -16.384 10.267 19.133 1.00 92.69 95 HIS A N 1
ATOM 736 C CA . HIS A 1 95 ? -15.059 10.794 18.759 1.00 92.69 95 HIS A CA 1
ATOM 737 C C . HIS A 1 95 ? -14.798 10.729 17.243 1.00 92.69 95 HIS A C 1
ATOM 739 O O . HIS A 1 95 ? -13.661 10.567 16.799 1.00 92.69 95 HIS A O 1
ATOM 745 N N . ALA A 1 96 ? -15.850 10.792 16.418 1.00 90.75 96 ALA A N 1
ATOM 746 C CA . ALA A 1 96 ? -15.716 10.657 14.963 1.00 90.75 96 ALA A CA 1
ATOM 747 C C . ALA A 1 96 ? -14.828 11.754 14.354 1.00 90.75 96 ALA A C 1
ATOM 749 O O . ALA A 1 96 ? -13.996 11.469 13.492 1.00 90.75 96 ALA A O 1
ATOM 750 N N . GLU A 1 97 ? -15.021 12.994 14.807 1.00 89.19 97 GLU A N 1
ATOM 751 C CA . GLU A 1 97 ? -14.315 14.171 14.296 1.00 89.19 97 GLU A CA 1
ATOM 752 C C . GLU A 1 97 ? -12.833 14.157 14.691 1.00 89.19 97 GLU A C 1
ATOM 754 O O . GLU A 1 97 ? -11.974 14.408 13.850 1.00 89.19 97 GLU A O 1
ATOM 759 N N . GLU A 1 98 ? -12.523 13.767 15.931 1.00 89.38 98 GLU A N 1
ATOM 760 C CA . GLU A 1 98 ? -11.152 13.693 16.458 1.00 89.38 98 GLU A CA 1
ATOM 761 C C . GLU A 1 98 ? -10.309 12.612 15.767 1.00 89.38 98 GLU A C 1
ATOM 763 O O . GLU A 1 98 ? -9.118 12.802 15.527 1.00 89.38 98 GLU A O 1
ATOM 768 N N . LEU A 1 99 ? -10.925 11.475 15.421 1.00 89.44 99 LEU A N 1
ATOM 769 C CA . LEU A 1 99 ? -10.238 10.377 14.739 1.00 89.44 99 LEU A CA 1
ATOM 770 C C . LEU A 1 99 ? -9.971 10.671 13.259 1.00 89.44 99 LEU A C 1
ATOM 772 O O . LEU A 1 99 ? -9.082 10.049 12.677 1.00 89.44 99 LEU A O 1
ATOM 776 N N . GLY A 1 100 ? -10.755 11.553 12.627 1.00 86.44 100 GLY A N 1
ATOM 777 C CA . GLY A 1 100 ? -10.536 12.032 11.255 1.00 86.44 100 GLY A CA 1
ATOM 778 C C . GLY A 1 100 ? -10.490 10.954 10.159 1.00 86.44 100 GLY A C 1
ATOM 779 O O . GLY A 1 100 ? -10.148 11.244 9.013 1.00 86.44 100 GLY A O 1
ATOM 780 N N . CYS A 1 101 ? -10.809 9.697 10.475 1.00 88.88 101 CYS A N 1
ATOM 781 C CA . CYS A 1 101 ? -10.697 8.560 9.570 1.00 88.88 101 CYS A CA 1
ATOM 782 C C . CYS A 1 101 ? -11.942 7.676 9.641 1.00 88.88 101 CYS A C 1
ATOM 784 O O . CYS A 1 101 ? -12.711 7.724 10.592 1.00 88.88 101 CYS A O 1
ATOM 786 N N . SER A 1 102 ? -12.170 6.841 8.630 1.00 91.75 102 SER A N 1
ATOM 787 C CA . SER A 1 102 ? -13.325 5.938 8.616 1.00 91.75 102 SER A CA 1
ATOM 788 C C . SER A 1 102 ? -13.171 4.768 9.601 1.00 91.75 102 SER A C 1
ATOM 790 O O . SER A 1 102 ? -12.070 4.280 9.843 1.00 91.75 102 SER A O 1
ATOM 792 N N . ARG A 1 103 ? -14.286 4.178 10.049 1.00 91.75 103 ARG A N 1
ATOM 793 C CA . ARG A 1 103 ? -14.253 2.919 10.828 1.00 91.75 103 ARG A CA 1
ATOM 794 C C . ARG A 1 103 ? -13.443 1.812 10.144 1.00 91.75 103 ARG A C 1
ATOM 796 O O . ARG A 1 103 ? -12.738 1.051 10.798 1.00 91.75 103 ARG A O 1
ATOM 803 N N . LYS A 1 104 ? -13.542 1.711 8.812 1.00 92.06 104 LYS A N 1
ATOM 804 C CA . LYS A 1 104 ? -12.823 0.702 8.018 1.00 92.06 104 LYS A CA 1
ATOM 805 C C . LYS A 1 104 ? -11.308 0.890 8.106 1.00 92.06 104 LYS A C 1
ATOM 807 O O . LYS A 1 104 ? -10.586 -0.099 8.214 1.00 92.06 104 LYS A O 1
ATOM 812 N N . THR A 1 105 ? -10.834 2.134 8.061 1.00 92.50 105 THR A N 1
ATOM 813 C CA . THR A 1 105 ? -9.404 2.444 8.191 1.00 92.50 105 THR A CA 1
ATOM 814 C C . THR A 1 105 ? -8.892 2.094 9.582 1.00 92.50 105 THR A C 1
ATOM 816 O O . THR A 1 105 ? -7.840 1.479 9.671 1.00 92.50 105 THR A O 1
ATOM 819 N N . THR A 1 106 ? -9.672 2.323 10.644 1.00 92.38 106 THR A N 1
ATOM 820 C CA . THR A 1 106 ? -9.309 1.888 12.006 1.00 92.38 106 THR A CA 1
ATOM 821 C C . THR A 1 106 ? -9.134 0.380 12.100 1.00 92.38 106 THR A C 1
ATOM 823 O O . THR A 1 106 ? -8.110 -0.075 12.589 1.00 92.38 106 THR A O 1
ATOM 826 N N . TYR A 1 107 ? -10.088 -0.405 11.583 1.00 91.94 107 TYR A N 1
ATOM 827 C CA . TYR A 1 107 ? -9.945 -1.866 11.547 1.00 91.94 107 TYR A CA 1
ATOM 828 C C . TYR A 1 107 ? -8.704 -2.296 10.765 1.00 91.94 107 TYR A C 1
ATOM 830 O O . TYR A 1 107 ? -7.957 -3.148 11.227 1.00 91.94 107 TYR A O 1
ATOM 838 N N . THR A 1 108 ? -8.460 -1.665 9.614 1.00 92.00 108 THR A N 1
ATOM 839 C CA . THR A 1 108 ? -7.279 -1.952 8.785 1.00 92.00 108 THR A CA 1
ATOM 840 C C . THR A 1 108 ? -5.985 -1.656 9.545 1.00 92.00 108 THR A C 1
ATOM 842 O O . THR A 1 108 ? -5.027 -2.411 9.431 1.00 92.00 108 THR A O 1
ATOM 845 N N . TYR A 1 109 ? -5.953 -0.583 10.339 1.00 92.94 109 TYR A N 1
ATOM 846 C CA . TYR A 1 109 ? -4.773 -0.200 11.108 1.00 92.94 109 TYR A CA 1
ATOM 847 C C . TYR A 1 109 ? -4.536 -1.080 12.338 1.00 92.94 109 TYR A C 1
ATOM 849 O O . TYR A 1 109 ? -3.386 -1.403 12.630 1.00 92.94 109 TYR A O 1
ATOM 857 N N . ILE A 1 110 ? -5.603 -1.519 13.012 1.00 92.75 110 ILE A N 1
ATOM 858 C CA . ILE A 1 110 ? -5.519 -2.505 14.100 1.00 92.75 110 IL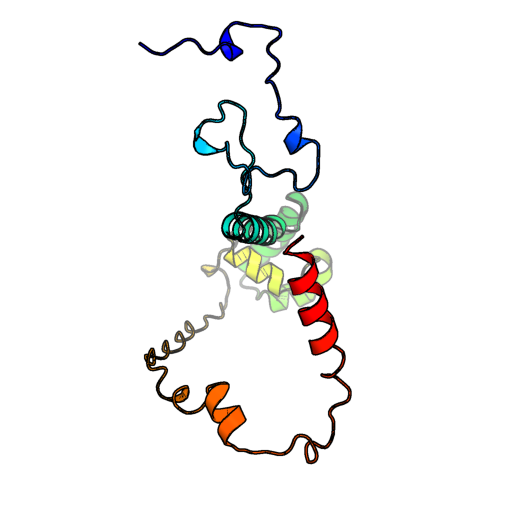E A CA 1
ATOM 859 C C . ILE A 1 110 ? -5.019 -3.850 13.553 1.00 92.75 110 ILE A C 1
ATOM 861 O O . ILE A 1 110 ? -4.095 -4.431 14.114 1.00 92.75 110 ILE A O 1
ATOM 865 N N . ASP A 1 111 ? -5.565 -4.316 12.424 1.00 91.38 111 ASP A N 1
ATOM 866 C CA . ASP A 1 111 ? -5.118 -5.555 11.769 1.00 91.38 111 ASP A CA 1
ATOM 867 C C . ASP A 1 111 ? -3.648 -5.480 11.318 1.00 91.38 111 ASP A C 1
ATOM 869 O O . ASP A 1 111 ? -2.945 -6.490 11.337 1.00 91.38 111 ASP A O 1
ATOM 873 N N . ALA A 1 112 ? -3.180 -4.291 10.926 1.00 91.62 112 ALA A N 1
ATOM 874 C CA . ALA A 1 112 ? -1.787 -4.035 10.569 1.00 91.62 112 ALA A CA 1
ATOM 875 C C . ALA A 1 112 ? -0.850 -3.880 11.785 1.00 91.62 112 ALA A C 1
ATOM 877 O O . ALA A 1 112 ? 0.361 -3.811 11.591 1.00 91.62 112 ALA A O 1
ATOM 878 N N . GLY A 1 113 ? -1.380 -3.826 13.015 1.00 92.31 113 GLY A N 1
ATOM 879 C CA . GLY A 1 113 ? -0.589 -3.664 14.240 1.00 92.31 113 GLY A CA 1
ATOM 880 C C . GLY A 1 113 ? 0.035 -2.275 14.404 1.00 92.31 113 GLY A C 1
ATOM 881 O O . GLY A 1 113 ? 1.110 -2.155 14.979 1.00 92.31 113 GLY A O 1
ATOM 88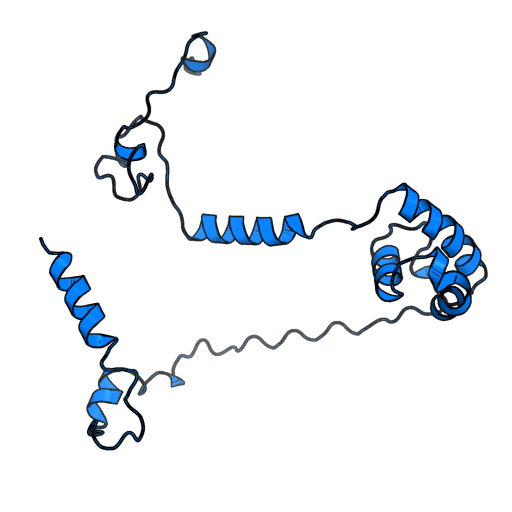2 N N . ILE A 1 114 ? -0.604 -1.235 13.858 1.00 92.25 114 ILE A N 1
ATOM 883 C CA . ILE A 1 114 ? -0.108 0.154 13.929 1.00 92.25 114 ILE A CA 1
ATOM 884 C C . ILE A 1 114 ? -0.379 0.779 15.306 1.00 92.25 114 ILE A C 1
ATOM 886 O O . ILE A 1 114 ? 0.349 1.667 15.739 1.00 92.25 114 ILE A O 1
ATOM 890 N N . PHE A 1 115 ? -1.447 0.338 15.970 1.00 93.12 115 PHE A N 1
ATOM 891 C CA . PHE A 1 115 ? -1.854 0.807 17.292 1.00 93.12 115 PHE A CA 1
ATOM 892 C C . PHE A 1 115 ? -1.410 -0.169 18.384 1.00 93.12 115 PHE A C 1
ATOM 894 O O . PHE A 1 115 ? -1.164 -1.342 18.107 1.00 93.12 115 PHE A O 1
ATOM 901 N N . ASP A 1 116 ? -1.410 0.291 19.636 1.00 93.25 116 ASP A N 1
ATOM 902 C CA . ASP A 1 116 ? -1.104 -0.571 20.791 1.00 93.25 116 ASP A CA 1
ATOM 903 C C . ASP A 1 116 ? -2.202 -1.611 21.055 1.00 93.25 116 ASP A C 1
ATOM 905 O O . ASP A 1 116 ? -1.985 -2.617 21.730 1.00 93.25 116 ASP A O 1
ATOM 909 N N . VAL A 1 117 ? -3.405 -1.344 20.548 1.00 92.94 117 VAL A N 1
ATOM 910 C CA . VAL A 1 117 ? -4.560 -2.234 20.639 1.00 92.94 117 VAL A CA 1
ATOM 911 C C . VAL A 1 117 ? -4.410 -3.381 19.655 1.00 92.94 117 VAL A C 1
ATOM 913 O O . VAL A 1 117 ? -4.230 -3.167 18.455 1.00 92.94 117 VAL A O 1
ATOM 916 N N . ILE A 1 118 ? -4.606 -4.600 20.147 1.00 91.81 118 ILE A N 1
ATOM 917 C CA . ILE A 1 118 ? -4.603 -5.802 19.318 1.00 91.81 118 ILE A CA 1
ATOM 918 C C . ILE A 1 118 ? -6.016 -6.329 19.083 1.00 91.81 118 ILE A C 1
ATOM 920 O O . ILE A 1 118 ? -6.976 -6.028 19.791 1.00 91.81 118 ILE A O 1
ATOM 924 N N . ASN A 1 119 ? -6.138 -7.219 18.104 1.00 91.00 119 ASN A N 1
ATOM 925 C CA . ASN A 1 119 ? -7.395 -7.886 17.777 1.00 91.00 119 ASN A CA 1
ATOM 926 C C . ASN A 1 119 ? -8.038 -8.658 18.944 1.00 91.00 119 ASN A C 1
ATOM 928 O O . ASN A 1 119 ? -9.245 -8.896 18.911 1.00 91.00 119 ASN A O 1
ATOM 932 N N . LEU A 1 120 ? -7.258 -9.045 19.960 1.00 88.88 120 LEU A N 1
ATOM 933 C CA . LEU A 1 120 ? -7.761 -9.707 21.168 1.00 88.88 120 LEU A CA 1
ATOM 934 C C . LEU A 1 120 ? -8.483 -8.748 22.125 1.00 88.88 120 LEU A C 1
ATOM 936 O O . LEU A 1 120 ? -9.357 -9.193 22.863 1.00 88.88 120 LEU A O 1
ATOM 940 N N . ASP A 1 121 ? -8.167 -7.453 22.083 1.00 90.75 121 ASP A N 1
ATOM 941 C CA . ASP A 1 121 ? -8.790 -6.442 22.945 1.00 90.75 121 ASP A CA 1
ATOM 942 C C . ASP A 1 121 ? -10.184 -6.042 22.438 1.00 90.75 121 ASP A C 1
ATOM 944 O O . ASP A 1 121 ? -11.009 -5.482 23.163 1.00 90.75 121 ASP A O 1
ATOM 948 N N . LEU A 1 122 ? -10.477 -6.326 21.167 1.00 89.69 122 LEU A N 1
ATOM 949 C CA . LEU A 1 122 ? -11.766 -6.022 20.571 1.00 89.69 122 LEU A CA 1
ATOM 950 C C . LEU A 1 122 ? -12.843 -6.970 21.100 1.00 89.69 122 LEU A C 1
ATOM 952 O O . LEU A 1 122 ? -12.791 -8.181 20.894 1.00 89.69 122 LEU A O 1
ATOM 956 N N . ARG A 1 123 ? -13.921 -6.395 21.648 1.00 86.12 123 ARG A N 1
ATOM 957 C CA . ARG A 1 123 ? -15.107 -7.134 22.126 1.00 86.12 123 ARG A CA 1
ATOM 958 C C . ARG A 1 123 ? -15.647 -8.161 21.117 1.00 86.12 123 ARG A C 1
ATOM 960 O O . ARG A 1 123 ? -16.184 -9.195 21.507 1.00 86.12 123 ARG A O 1
ATOM 967 N N . ARG A 1 124 ? -15.579 -7.854 19.817 1.00 85.38 124 ARG A N 1
ATOM 968 C CA . ARG A 1 124 ? -15.953 -8.766 18.728 1.00 85.38 124 ARG A CA 1
ATOM 969 C C . ARG A 1 124 ? -15.147 -8.440 17.477 1.00 85.38 124 ARG A C 1
ATOM 971 O O . ARG A 1 124 ? -15.274 -7.341 16.940 1.00 85.38 124 ARG A O 1
ATOM 978 N N . LEU A 1 125 ? -14.426 -9.432 16.962 1.00 83.62 125 LEU A N 1
ATOM 979 C CA . LEU A 1 125 ? -13.813 -9.385 15.638 1.00 83.62 125 LEU A CA 1
ATOM 980 C C . LEU A 1 125 ? -14.655 -10.177 14.632 1.00 83.62 125 LEU A C 1
ATOM 982 O O . LEU A 1 125 ? -15.068 -11.309 14.896 1.00 83.62 125 LEU A O 1
ATOM 986 N N . VAL A 1 126 ? -14.906 -9.594 13.459 1.00 80.56 126 VAL A N 1
ATOM 987 C CA . VAL A 1 126 ? -15.599 -10.300 12.376 1.00 80.56 126 VAL A CA 1
ATOM 988 C C . VAL A 1 126 ? -14.605 -11.211 11.667 1.00 80.56 126 VAL A C 1
ATOM 990 O O . VAL A 1 126 ? -13.749 -10.754 10.916 1.00 80.56 126 VAL A O 1
ATOM 993 N N . LYS A 1 127 ? -14.743 -12.522 11.871 1.00 83.38 127 LYS A N 1
ATOM 994 C CA . LYS A 1 127 ? -13.958 -13.527 11.151 1.00 83.38 127 LYS A CA 1
ATOM 995 C C . LYS A 1 127 ? -14.768 -14.091 9.992 1.00 83.38 127 LYS A C 1
ATOM 997 O O . LYS A 1 127 ? -15.697 -14.871 10.191 1.00 83.38 127 LYS A O 1
ATOM 1002 N N . TYR A 1 128 ? -14.383 -13.748 8.769 1.00 82.81 128 TYR A N 1
ATOM 1003 C CA . TYR A 1 128 ? -14.926 -14.414 7.590 1.00 82.81 128 TYR A CA 1
ATOM 1004 C C . TYR A 1 128 ? -14.224 -15.751 7.361 1.00 82.81 128 TYR A C 1
ATOM 1006 O O . TYR A 1 128 ? -13.001 -15.870 7.466 1.00 82.81 128 TYR A O 1
ATOM 1014 N N . LYS A 1 129 ? -14.996 -16.775 6.990 1.00 85.94 129 LYS A N 1
ATOM 1015 C CA . LYS A 1 129 ? -14.425 -18.021 6.476 1.00 85.94 129 LYS A CA 1
ATOM 1016 C C . LYS A 1 129 ? -13.666 -17.707 5.188 1.00 85.94 129 LYS A C 1
ATOM 1018 O O . LYS A 1 129 ? -14.200 -17.033 4.306 1.00 85.94 129 LYS A O 1
ATOM 1023 N N . LYS A 1 130 ? -12.436 -18.217 5.062 1.00 87.31 130 LYS A N 1
ATOM 1024 C CA . LYS A 1 130 ? -11.651 -18.092 3.827 1.00 87.31 130 LYS A CA 1
ATOM 1025 C C . LYS A 1 130 ? -12.513 -18.555 2.652 1.00 87.31 130 LYS A C 1
ATOM 1027 O O . LYS A 1 130 ? -13.032 -19.675 2.679 1.00 87.31 130 LYS A O 1
ATOM 1032 N N . ARG A 1 131 ? -12.694 -17.693 1.643 1.00 86.25 131 ARG A N 1
ATOM 1033 C CA . ARG A 1 131 ? -13.451 -18.077 0.446 1.00 86.25 131 ARG A CA 1
ATOM 1034 C C . ARG A 1 131 ? -12.774 -19.297 -0.174 1.00 86.25 131 ARG A C 1
ATOM 1036 O O . ARG A 1 131 ? -11.548 -19.326 -0.307 1.00 86.25 131 ARG A O 1
ATOM 1043 N N . LYS A 1 132 ? -13.569 -20.310 -0.531 1.00 87.25 132 LYS A N 1
ATOM 1044 C CA . LYS A 1 132 ? -13.072 -21.432 -1.331 1.00 87.25 132 LYS A CA 1
ATOM 1045 C C . LYS A 1 132 ? -12.507 -20.833 -2.618 1.00 87.25 132 LYS A C 1
ATOM 1047 O O . LYS A 1 132 ? -13.175 -20.010 -3.246 1.00 87.25 132 LYS A O 1
ATOM 1052 N N . LYS A 1 133 ? -11.269 -21.191 -2.972 1.00 82.75 133 LYS A N 1
ATOM 1053 C CA . LYS A 1 133 ? -10.737 -20.834 -4.291 1.00 82.75 133 LYS A CA 1
ATOM 1054 C C . LYS A 1 133 ? -11.684 -21.433 -5.327 1.00 82.75 133 LYS A C 1
ATOM 1056 O O . LYS A 1 133 ? -12.185 -22.538 -5.104 1.00 82.75 133 LYS A O 1
ATOM 1061 N N . SER A 1 134 ? -11.951 -20.707 -6.412 1.00 78.56 134 SER A N 1
ATOM 1062 C CA . SER A 1 134 ? -12.626 -21.329 -7.546 1.00 78.56 134 SER A CA 1
ATOM 1063 C C . SER A 1 134 ? -11.843 -22.581 -7.921 1.00 78.56 134 SER A C 1
ATOM 1065 O O . SER A 1 134 ? -10.606 -22.577 -7.930 1.00 78.56 134 SER A O 1
ATOM 1067 N N . THR A 1 135 ? -12.562 -23.673 -8.159 1.00 76.56 135 THR A N 1
ATOM 1068 C CA . THR A 1 135 ? -11.969 -24.855 -8.771 1.00 76.56 135 THR A CA 1
ATOM 1069 C C . THR A 1 135 ? -11.328 -24.372 -10.063 1.00 76.56 135 THR A C 1
ATOM 1071 O O . THR A 1 135 ? -12.022 -23.794 -10.902 1.00 76.56 135 THR A O 1
ATOM 1074 N N . GLN A 1 136 ? -10.006 -24.518 -10.200 1.00 68.06 136 GLN A N 1
ATOM 1075 C CA . GLN A 1 136 ? -9.394 -24.291 -11.503 1.00 68.06 136 GLN A CA 1
ATOM 1076 C C . GLN A 1 136 ? -10.101 -25.230 -12.469 1.00 68.06 136 GLN A C 1
ATOM 1078 O O . GLN A 1 136 ? -10.208 -26.424 -12.185 1.00 68.06 136 GLN A O 1
ATOM 1083 N N . SER A 1 137 ? -10.653 -24.695 -13.556 1.00 62.84 137 SER A N 1
ATOM 1084 C CA . SER A 1 137 ? -11.231 -25.533 -14.592 1.00 62.84 137 SER A CA 1
ATOM 1085 C C . SER A 1 137 ? -10.146 -26.512 -15.039 1.00 62.84 137 SER A C 1
ATOM 1087 O O . SER A 1 137 ? -9.114 -26.117 -15.573 1.00 62.84 137 SER A O 1
ATOM 1089 N N . SER A 1 138 ? -10.372 -27.803 -14.800 1.00 59.91 138 SER A N 1
ATOM 1090 C CA . SER A 1 138 ? -9.495 -28.900 -15.234 1.00 59.91 138 SER A CA 1
ATOM 1091 C C . SER A 1 138 ? -9.401 -29.010 -16.759 1.00 59.91 138 SER A C 1
ATOM 1093 O O . SER A 1 138 ? -8.615 -29.784 -17.297 1.00 59.91 138 SER A O 1
ATOM 1095 N N . VAL A 1 139 ? -10.185 -28.209 -17.474 1.00 61.69 139 VAL A N 1
ATOM 1096 C CA . VAL A 1 139 ? -10.334 -28.253 -18.917 1.00 61.69 139 VAL A CA 1
ATOM 1097 C C . VAL A 1 139 ? -9.196 -27.467 -19.576 1.00 61.69 139 VAL A C 1
ATOM 1099 O O . VAL A 1 139 ? -9.349 -26.319 -19.987 1.00 61.69 139 VAL A O 1
ATOM 1102 N N . LYS A 1 140 ? -8.034 -28.119 -19.711 1.00 59.72 140 LYS A N 1
ATOM 1103 C CA . LYS A 1 140 ? -7.078 -27.818 -20.795 1.00 59.72 140 LYS A CA 1
ATOM 1104 C C . LYS A 1 140 ? -7.617 -28.263 -22.164 1.00 59.72 140 LYS A C 1
ATOM 1106 O O . LYS A 1 140 ? -7.011 -27.941 -23.187 1.00 59.72 140 LYS A O 1
ATOM 1111 N N . ASP A 1 141 ? -8.754 -28.958 -22.195 1.00 63.38 141 ASP A N 1
ATOM 1112 C CA . ASP A 1 141 ? -9.370 -29.433 -23.425 1.00 63.38 141 ASP A CA 1
ATOM 1113 C C . ASP A 1 141 ? -10.029 -28.296 -24.204 1.00 63.38 141 ASP A C 1
ATOM 1115 O O . ASP A 1 141 ? -11.153 -27.847 -23.965 1.00 63.38 141 ASP A O 1
ATOM 1119 N N . ARG A 1 142 ? -9.310 -27.859 -25.235 1.00 69.88 142 ARG A N 1
ATOM 1120 C CA . ARG A 1 142 ? -9.800 -26.946 -26.273 1.00 69.88 142 ARG A CA 1
ATOM 1121 C C . ARG A 1 142 ? -10.752 -27.636 -27.258 1.00 69.88 142 ARG A C 1
ATOM 1123 O O . ARG A 1 142 ? -10.916 -27.147 -28.368 1.00 69.88 142 ARG A O 1
ATOM 1130 N N . PHE A 1 143 ? -11.386 -28.744 -26.873 1.00 74.75 143 PHE A N 1
ATOM 1131 C CA . PHE A 1 143 ? -12.294 -29.501 -27.739 1.00 74.75 143 PHE A CA 1
ATOM 1132 C C . PHE A 1 143 ? -13.450 -28.625 -28.244 1.00 74.75 143 PHE A C 1
ATOM 1134 O O . PHE A 1 143 ? -13.780 -28.643 -29.419 1.00 74.75 143 PHE A O 1
ATOM 1141 N N . HIS A 1 144 ? -13.955 -27.726 -27.394 1.00 69.62 144 HIS A N 1
ATOM 1142 C CA . HIS A 1 144 ? -14.967 -26.725 -27.752 1.00 69.62 144 HIS A CA 1
ATOM 1143 C C . HIS A 1 144 ? -14.515 -25.678 -28.797 1.00 69.62 144 HIS A C 1
ATOM 1145 O O . HIS A 1 144 ? -15.340 -24.889 -29.256 1.00 69.62 144 HIS A O 1
ATOM 1151 N N . ARG A 1 145 ? -13.215 -25.608 -29.132 1.00 68.56 145 ARG A N 1
ATOM 1152 C CA . ARG A 1 145 ? -12.675 -24.759 -30.212 1.00 68.56 145 ARG A CA 1
ATOM 1153 C C . ARG A 1 145 ? -12.569 -25.493 -31.548 1.00 68.56 145 ARG A C 1
ATOM 1155 O O . ARG A 1 145 ? -12.443 -24.831 -32.573 1.00 68.56 145 ARG A O 1
ATOM 1162 N N . GLN A 1 146 ? -12.605 -26.826 -31.556 1.00 75.62 146 GLN A N 1
ATOM 1163 C CA . GLN A 1 146 ? -12.680 -27.581 -32.805 1.00 75.62 146 GLN A CA 1
ATOM 1164 C C . GLN A 1 146 ? -14.016 -27.248 -33.482 1.00 75.62 146 GLN A C 1
ATOM 1166 O O . GLN A 1 146 ? -15.044 -27.192 -32.810 1.00 75.62 146 GLN A O 1
ATOM 1171 N N . GLY A 1 147 ? -14.013 -26.957 -34.782 1.00 73.75 147 GLY A N 1
ATOM 1172 C CA . GLY A 1 147 ? -15.239 -26.540 -35.478 1.00 73.75 147 GLY A CA 1
ATOM 1173 C C . GLY A 1 147 ? -15.513 -25.029 -35.456 1.00 73.75 147 GLY A C 1
ATOM 1174 O O . GLY A 1 147 ? -16.494 -24.594 -36.047 1.00 73.75 147 GLY A O 1
ATOM 1175 N N . ARG A 1 148 ? -14.678 -24.225 -34.776 1.00 72.38 148 ARG A N 1
ATOM 1176 C CA . ARG A 1 148 ? -14.843 -22.765 -34.635 1.00 72.38 148 ARG A CA 1
ATOM 1177 C C . ARG A 1 148 ? -13.614 -21.968 -35.086 1.00 72.38 148 ARG A C 1
ATOM 1179 O O . ARG A 1 148 ? -13.303 -20.928 -34.505 1.00 72.38 148 ARG A O 1
ATOM 1186 N N . ASN A 1 149 ? -12.887 -22.473 -36.078 1.00 79.12 149 ASN A N 1
ATOM 1187 C CA . ASN A 1 149 ? -11.773 -21.760 -36.701 1.00 79.12 149 ASN A CA 1
ATOM 1188 C C . ASN A 1 149 ? -12.268 -20.823 -37.812 1.00 79.12 149 ASN A C 1
ATOM 1190 O O . ASN A 1 149 ? -13.394 -20.947 -38.289 1.00 79.12 149 ASN A O 1
ATOM 1194 N N . TYR A 1 150 ? -11.413 -19.885 -38.228 1.00 76.31 150 TYR A N 1
ATOM 1195 C CA . TYR A 1 150 ? -11.721 -18.948 -39.314 1.00 76.31 150 TYR A CA 1
ATOM 1196 C C . TYR A 1 150 ? -12.082 -19.671 -40.621 1.00 76.31 150 TYR A C 1
ATOM 1198 O O . TYR A 1 150 ? -13.020 -19.268 -41.300 1.00 76.31 150 TYR A O 1
ATOM 1206 N N . ASP A 1 151 ? -11.426 -20.795 -40.904 1.00 80.44 151 ASP A N 1
ATOM 1207 C CA . ASP A 1 151 ? -11.712 -21.615 -42.086 1.00 80.44 151 ASP A CA 1
ATOM 1208 C C . ASP A 1 151 ? -13.146 -22.175 -42.052 1.00 80.44 151 ASP A C 1
ATOM 1210 O O . ASP A 1 151 ? -13.886 -22.064 -43.021 1.00 80.44 151 ASP A O 1
ATOM 1214 N N . GLN A 1 152 ? -13.607 -22.640 -40.885 1.00 79.75 152 GLN A N 1
ATOM 1215 C CA . GLN A 1 152 ? -14.995 -23.089 -40.694 1.00 79.75 152 GLN A CA 1
ATOM 1216 C C . GLN A 1 152 ? -16.006 -21.942 -40.772 1.00 79.75 152 GLN A C 1
ATOM 1218 O O . GLN A 1 152 ? -17.152 -22.162 -41.146 1.00 79.75 152 GLN A O 1
ATOM 1223 N N . PHE A 1 153 ? -15.605 -20.714 -40.435 1.00 75.88 153 PHE A N 1
ATOM 1224 C CA . PHE A 1 153 ? -16.442 -19.533 -40.647 1.00 75.88 153 PHE A CA 1
ATOM 1225 C C . PHE A 1 153 ? -16.612 -19.215 -42.141 1.00 75.88 153 PHE A C 1
ATOM 1227 O O . PHE A 1 153 ? -17.710 -18.841 -42.550 1.00 75.88 153 PHE A O 1
ATOM 1234 N N . LEU A 1 154 ? -15.563 -19.396 -42.950 1.00 79.69 154 LEU A N 1
ATOM 1235 C CA . LEU A 1 154 ? -15.638 -19.240 -44.405 1.00 79.69 154 LEU A CA 1
ATOM 1236 C C . LEU A 1 154 ? -16.525 -20.323 -45.045 1.00 79.69 154 LEU A C 1
ATOM 1238 O O . LEU A 1 154 ? -17.332 -20.003 -45.918 1.00 79.69 154 LEU A O 1
ATOM 1242 N N . ASP A 1 155 ? -16.448 -21.563 -44.555 1.00 77.56 155 ASP A N 1
ATOM 1243 C CA . ASP A 1 155 ? -17.246 -22.697 -45.050 1.00 77.56 155 ASP A CA 1
ATOM 1244 C C . ASP A 1 155 ? -18.752 -22.569 -44.769 1.00 77.56 155 ASP A C 1
ATOM 1246 O O . ASP A 1 155 ? -19.569 -23.125 -45.502 1.00 77.56 155 ASP A O 1
ATOM 1250 N N . LEU A 1 156 ? -19.154 -21.814 -43.737 1.00 76.19 156 LEU A N 1
ATOM 1251 C CA . LEU A 1 156 ? -20.570 -21.592 -43.413 1.00 76.19 156 LEU A CA 1
ATOM 1252 C C . LEU A 1 156 ? -21.321 -20.792 -44.488 1.00 76.19 156 LEU A C 1
ATOM 1254 O O . LEU A 1 156 ? -22.541 -20.655 -44.390 1.00 76.19 156 LEU A O 1
ATOM 1258 N N . GLY A 1 157 ? -20.617 -20.258 -45.494 1.00 65.31 157 GLY A N 1
ATOM 1259 C CA . GLY A 1 157 ? -21.225 -19.684 -46.693 1.00 65.31 157 GLY A CA 1
ATOM 1260 C C . GLY A 1 157 ? -22.192 -18.538 -46.407 1.00 65.31 157 GLY A C 1
ATOM 1261 O O . GLY A 1 157 ? -23.045 -18.250 -47.241 1.00 65.31 157 GLY A O 1
ATOM 1262 N N . ILE A 1 158 ? -22.095 -17.898 -45.232 1.00 61.66 158 ILE A N 1
ATOM 1263 C CA . ILE A 1 158 ? -22.970 -16.790 -44.858 1.00 61.66 158 ILE A CA 1
ATOM 1264 C C . ILE A 1 158 ? -22.603 -15.626 -45.779 1.00 61.66 158 ILE A C 1
ATOM 1266 O O . ILE A 1 158 ? -21.504 -15.072 -45.654 1.00 61.66 158 ILE A O 1
ATOM 1270 N N . PRO A 1 159 ? -23.486 -15.227 -46.708 1.00 52.97 159 PRO A N 1
ATOM 1271 C CA . PRO A 1 159 ? -23.203 -14.087 -47.547 1.00 52.97 159 PRO A CA 1
ATOM 1272 C C . PRO A 1 159 ? -23.136 -12.856 -46.641 1.00 52.97 159 PRO A C 1
ATOM 1274 O O . PRO A 1 159 ? -24.011 -12.616 -45.805 1.00 52.97 159 PRO A O 1
ATOM 1277 N N . HIS A 1 160 ? -22.092 -12.048 -46.823 1.00 53.97 160 HIS A N 1
ATOM 1278 C CA . HIS A 1 160 ? -21.863 -10.782 -46.115 1.00 53.97 160 HIS A CA 1
ATOM 1279 C C . HIS A 1 160 ? -23.087 -9.823 -46.184 1.00 53.97 160 HIS A C 1
ATOM 1281 O O . HIS A 1 160 ? -23.151 -8.827 -45.466 1.00 53.97 160 HIS A O 1
ATOM 1287 N N . SER A 1 161 ? -24.086 -10.109 -47.023 1.00 52.66 161 SER A N 1
ATOM 1288 C CA . SER A 1 161 ? -25.297 -9.316 -47.228 1.00 52.66 161 SER A CA 1
ATOM 1289 C C . SER A 1 161 ? -26.368 -9.414 -46.131 1.00 52.66 161 SER A C 1
ATOM 1291 O O . SER A 1 161 ? -27.204 -8.521 -46.082 1.00 52.66 161 SER A O 1
ATOM 1293 N N . ASN A 1 162 ? -26.361 -10.420 -45.244 1.00 49.31 162 ASN A N 1
ATOM 1294 C CA . ASN A 1 162 ? -27.424 -10.596 -44.228 1.00 49.31 162 ASN A CA 1
ATOM 1295 C C . ASN A 1 162 ? -27.008 -10.275 -42.779 1.00 49.31 162 ASN A C 1
ATOM 1297 O O . ASN A 1 162 ? -27.682 -10.674 -41.831 1.00 49.31 162 ASN A O 1
ATOM 1301 N N . CYS A 1 163 ? -25.920 -9.525 -42.582 1.00 44.19 163 CYS A N 1
ATOM 1302 C CA . CYS A 1 163 ? -25.539 -9.028 -41.259 1.00 44.19 163 CYS A CA 1
ATOM 1303 C C . CYS A 1 163 ? -26.116 -7.608 -41.050 1.00 44.19 163 CYS A C 1
ATOM 1305 O O . CYS A 1 163 ? -25.673 -6.694 -41.748 1.00 44.19 163 CYS A O 1
ATOM 1307 N N . PRO A 1 164 ? -27.066 -7.365 -40.118 1.00 48.03 164 PRO A N 1
ATOM 1308 C CA . PRO A 1 164 ? -27.814 -6.099 -40.056 1.00 48.03 164 PRO A CA 1
ATOM 1309 C C . PRO A 1 164 ? -27.025 -4.870 -39.578 1.00 48.03 164 PRO A C 1
ATOM 1311 O O . PRO A 1 164 ? -27.619 -3.819 -39.368 1.00 48.03 164 PRO A O 1
ATOM 1314 N N . ASN A 1 165 ? -25.711 -4.954 -39.357 1.00 50.38 165 ASN A N 1
ATOM 1315 C CA . ASN A 1 165 ? -24.905 -3.773 -39.046 1.00 50.38 165 ASN A CA 1
ATOM 1316 C C . ASN A 1 165 ? -23.414 -4.035 -39.291 1.00 50.38 165 ASN A C 1
ATOM 1318 O O . ASN A 1 165 ? -22.696 -4.512 -38.414 1.00 50.38 165 ASN A O 1
ATOM 1322 N N . PHE A 1 166 ? -22.929 -3.704 -40.488 1.00 45.84 166 PHE A N 1
ATOM 1323 C CA . PHE A 1 166 ? -21.512 -3.802 -40.855 1.00 45.84 166 PHE A CA 1
ATOM 1324 C C . PHE A 1 166 ? -20.958 -2.428 -41.272 1.00 45.84 166 PHE A C 1
ATOM 1326 O O . PHE A 1 166 ? -20.336 -2.281 -42.318 1.00 45.84 166 PHE A O 1
ATOM 1333 N N . TYR A 1 167 ? -21.183 -1.397 -40.448 1.00 44.19 167 TYR A N 1
ATOM 1334 C CA . TYR A 1 167 ? -20.559 -0.076 -40.633 1.00 44.19 167 TYR A CA 1
ATOM 1335 C C . TYR A 1 167 ? -19.175 0.061 -39.965 1.00 44.19 167 TYR A C 1
ATOM 1337 O O . TYR A 1 167 ? -18.505 1.069 -40.164 1.00 44.19 167 TYR A O 1
ATOM 1345 N N . TRP A 1 168 ? -18.687 -0.949 -39.232 1.00 44.91 168 TRP A N 1
ATOM 1346 C CA . TRP A 1 168 ? -17.447 -0.827 -38.439 1.00 44.91 168 TRP A CA 1
ATOM 1347 C C . TRP A 1 168 ? -16.233 -1.621 -38.939 1.00 44.91 168 TRP A C 1
ATOM 1349 O O . TRP A 1 168 ? -15.128 -1.448 -38.433 1.00 44.91 168 TRP A O 1
ATOM 1359 N N . THR A 1 169 ? -16.381 -2.452 -39.962 1.00 47.06 169 THR A N 1
ATOM 1360 C CA . THR A 1 169 ? -15.360 -3.452 -40.342 1.00 47.06 169 THR A CA 1
ATOM 1361 C C . THR A 1 169 ? -14.706 -3.184 -41.697 1.00 47.06 169 THR A C 1
ATOM 1363 O O . THR A 1 169 ? -13.625 -3.707 -41.962 1.00 47.06 169 THR A O 1
ATOM 1366 N N . ARG A 1 170 ? -15.254 -2.283 -42.526 1.00 40.66 170 ARG A N 1
ATOM 1367 C CA . ARG A 1 170 ? -14.606 -1.884 -43.793 1.00 40.66 170 ARG A CA 1
ATOM 1368 C C . ARG A 1 170 ? -13.395 -0.957 -43.589 1.00 40.66 170 ARG A C 1
ATOM 1370 O O . ARG A 1 170 ? -12.487 -0.959 -44.412 1.00 40.66 170 ARG A O 1
ATOM 1377 N N . ASN A 1 171 ? -13.337 -0.225 -42.471 1.00 41.78 171 ASN A N 1
ATOM 1378 C CA . ASN A 1 171 ? -12.221 0.680 -42.149 1.00 41.78 171 ASN A CA 1
ATOM 1379 C C . ASN A 1 171 ? -11.004 -0.009 -41.508 1.00 41.78 171 ASN A C 1
ATOM 1381 O O . ASN A 1 171 ? -9.933 0.594 -41.424 1.00 41.78 171 ASN A O 1
ATOM 1385 N N . TYR A 1 172 ? -11.135 -1.270 -41.084 1.00 46.66 172 TYR A N 1
ATOM 1386 C CA . TYR A 1 172 ? -10.024 -2.011 -40.478 1.00 46.66 172 TYR A CA 1
ATOM 1387 C C . TYR A 1 172 ? -9.207 -2.812 -41.503 1.00 46.66 172 TYR A C 1
ATOM 1389 O O . TYR A 1 172 ? -7.988 -2.886 -41.379 1.00 46.66 172 TYR A O 1
ATOM 1397 N N . ILE A 1 173 ? -9.847 -3.341 -42.553 1.00 46.62 173 ILE A N 1
ATOM 1398 C CA . ILE A 1 173 ? -9.182 -4.188 -43.561 1.00 46.62 173 ILE A CA 1
ATOM 1399 C C . ILE A 1 173 ? -8.296 -3.356 -44.507 1.00 46.62 173 ILE A C 1
ATOM 1401 O O . ILE A 1 173 ? -7.176 -3.757 -44.823 1.00 46.62 173 ILE A O 1
ATOM 1405 N N . ASN A 1 174 ? -8.726 -2.148 -44.886 1.00 43.94 174 ASN A N 1
ATOM 1406 C CA . ASN A 1 174 ? -7.920 -1.280 -45.755 1.00 43.94 174 ASN A CA 1
ATOM 1407 C C . ASN A 1 174 ? -6.679 -0.703 -45.042 1.00 43.94 174 ASN A C 1
ATOM 1409 O O . ASN A 1 174 ? -5.672 -0.431 -45.690 1.00 43.94 174 ASN A O 1
ATOM 1413 N N . ASN A 1 175 ? -6.701 -0.583 -43.708 1.00 49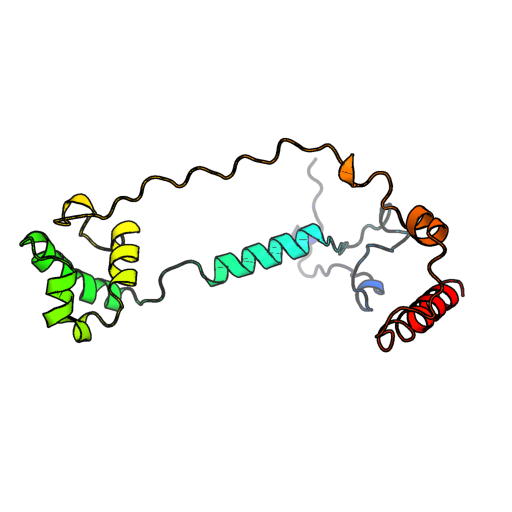.03 175 ASN A N 1
ATOM 1414 C CA . ASN A 1 175 ? -5.562 -0.087 -42.923 1.00 49.03 175 ASN A CA 1
ATOM 1415 C C . ASN A 1 175 ? -4.530 -1.170 -42.561 1.00 49.03 175 ASN A C 1
ATOM 1417 O O . ASN A 1 175 ? -3.387 -0.835 -42.246 1.00 49.03 175 ASN A O 1
ATOM 1421 N N . SER A 1 176 ? -4.891 -2.458 -42.603 1.00 44.50 176 SER A N 1
ATOM 1422 C CA . SER A 1 176 ? -3.941 -3.556 -42.376 1.00 44.50 176 SER A CA 1
ATOM 1423 C C . SER A 1 176 ? -3.167 -3.941 -43.638 1.00 44.50 176 SER A C 1
ATOM 1425 O O . SER A 1 176 ? -1.986 -4.269 -43.541 1.00 44.50 176 SER A O 1
ATOM 1427 N N . ILE A 1 177 ? -3.787 -3.842 -44.820 1.00 46.06 177 ILE A N 1
ATOM 1428 C CA . ILE A 1 177 ? -3.139 -4.178 -46.100 1.00 46.06 177 ILE A CA 1
ATOM 1429 C C . ILE A 1 177 ? -2.086 -3.116 -46.476 1.00 46.06 177 ILE A C 1
ATOM 1431 O O . ILE A 1 177 ? -0.970 -3.473 -46.843 1.00 46.06 177 ILE A O 1
ATOM 1435 N N . LEU A 1 178 ? -2.364 -1.825 -46.242 1.00 45.69 178 LEU A N 1
ATOM 1436 C CA . LEU A 1 178 ? -1.392 -0.732 -46.444 1.00 45.69 178 LEU A CA 1
ATOM 1437 C C . LEU A 1 178 ? -0.188 -0.772 -45.481 1.00 45.69 178 LEU A C 1
ATOM 1439 O O . LEU A 1 178 ? 0.850 -0.173 -45.763 1.00 45.69 178 LEU A O 1
ATOM 1443 N N . ARG A 1 179 ? -0.293 -1.479 -44.346 1.00 47.50 179 ARG A N 1
ATOM 1444 C CA . ARG A 1 179 ? 0.822 -1.650 -43.396 1.00 47.50 179 ARG A CA 1
ATOM 1445 C C . ARG A 1 179 ? 1.749 -2.813 -43.744 1.00 47.50 179 ARG A C 1
ATOM 1447 O O . ARG A 1 179 ? 2.901 -2.773 -43.332 1.00 47.50 179 ARG A O 1
ATOM 1454 N N . GLN A 1 1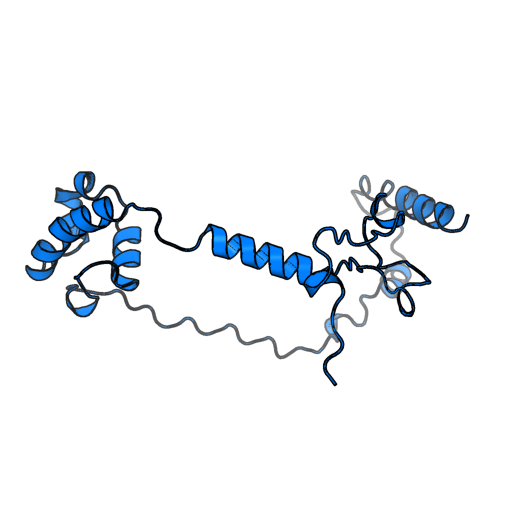80 ? 1.285 -3.811 -44.499 1.00 46.50 180 GLN A N 1
ATOM 1455 C CA . GLN A 1 180 ? 2.134 -4.923 -44.947 1.00 46.50 180 GLN A CA 1
ATOM 1456 C C . GLN A 1 180 ? 2.893 -4.598 -46.241 1.00 46.50 180 GLN A C 1
ATOM 1458 O O . GLN A 1 180 ? 4.019 -5.057 -46.408 1.00 46.50 180 GLN A O 1
ATOM 1463 N N . SER A 1 181 ? 2.350 -3.747 -47.117 1.00 41.81 181 SER A N 1
ATOM 1464 C CA . SER A 1 181 ? 3.031 -3.337 -48.355 1.00 41.81 181 SER A CA 1
ATOM 1465 C C . SER A 1 181 ? 4.192 -2.354 -48.136 1.00 41.81 181 SER A C 1
ATOM 1467 O O . SER A 1 181 ? 5.162 -2.394 -48.882 1.00 41.81 181 SER A O 1
ATOM 1469 N N . ASN A 1 182 ? 4.162 -1.532 -47.079 1.00 47.06 182 ASN A N 1
ATOM 1470 C CA . ASN A 1 182 ? 5.263 -0.615 -46.724 1.00 47.06 182 ASN A CA 1
ATOM 1471 C C . ASN A 1 182 ? 6.351 -1.253 -45.839 1.00 47.06 182 ASN A C 1
ATOM 1473 O O . ASN A 1 182 ? 7.194 -0.548 -45.291 1.00 47.06 182 ASN A O 1
ATOM 1477 N N . GLN A 1 183 ? 6.326 -2.577 -45.673 1.00 48.91 183 GLN A N 1
ATOM 1478 C CA . GLN A 1 183 ? 7.341 -3.329 -44.929 1.00 48.91 183 GLN A CA 1
ATOM 1479 C C . GLN A 1 183 ? 8.204 -4.224 -45.844 1.00 48.91 183 GLN A C 1
ATOM 1481 O O . GLN A 1 183 ? 9.051 -4.966 -45.351 1.00 48.91 183 GLN A O 1
ATOM 1486 N N . MET A 1 184 ? 8.013 -4.126 -47.168 1.00 44.03 184 MET A N 1
ATOM 1487 C CA . MET A 1 184 ? 8.841 -4.760 -48.206 1.00 44.03 184 MET A CA 1
ATOM 1488 C C . MET A 1 184 ? 9.411 -3.746 -49.224 1.00 44.03 184 MET A C 1
ATOM 1490 O O . MET A 1 184 ? 9.589 -4.080 -50.395 1.00 44.03 184 MET A O 1
ATOM 1494 N N . MET A 1 185 ? 9.727 -2.527 -48.775 1.00 39.53 185 MET A N 1
ATOM 1495 C CA . MET A 1 185 ? 10.715 -1.642 -49.411 1.00 39.53 185 MET A CA 1
ATOM 1496 C C . MET A 1 185 ? 11.720 -1.163 -48.370 1.00 39.53 185 MET A C 1
ATOM 1498 O O . MET A 1 185 ? 11.272 -0.816 -47.253 1.00 39.53 185 MET A O 1
#

Secondary structure (DSSP, 8-state):
--PPPHHHH-TT--PPPPGGGGSTT--STT-TTTTT--SPP----HHHHHHHHHHHHHHTT-S-SS-HHHHHHHHHHHHHHHHTT--HHHHHHHSHHHH-S-HHHHHHHHHTT-SS--TTTSS----PPPPPPPPP-----GGGGTT-SHHHHHHT---GGG-S--SSSHHHHHHHHHHHHTT--

Radius of gyration: 31.63 Å; chains: 1; bounding box: 71×44×78 Å

Organism: NCBI:txid2655001